Protein AF-A0A1V1P7V3-F1 (afdb_monomer_lite)

InterPro domains:
  IPR011545 DEAD/DEAH-box helicase domain [PF00270] (95-184)
  IPR014001 Helicase superfamily 1/2, ATP-binding domain [SM00487] (89-271)
  IPR027417 P-loop containing nucleoside triphosphate hydrolase [G3DSA:3.40.50.300] (19-213)
  IPR027417 P-loop containing nucleoside triphosphate hydrolase [SSF52540] (53-187)

Foldseek 3Di:
DPPCDDPVNVVVVVLVVVLVVVPVVDDDPDPVVSVVSSCCSPVPAPPPDHDDDDDDPDQAAWDPFLVPADADPLLSVLLCVLCVLVLPRPGIAGPVLSVLRCCCGPVVDDDDDDDDPPNPVVSSVVSSLLSVLQCCLVPPLVVLVDDDDSDDDDDPAPVVQLVVLLSLLSQCLPLVNQCSSNPPSLFGAADEDDRVVQQDDDDDDPVSCVVGVVCCCPVAVVDPVNVVCVVVCSVRSNDFSAPPCQQQVQVPKDWDADCDDPRGRPIDIDRPCVNHRDGDRHHHYRNHD

Organism: NCBI:txid890399

Radius of gyration: 26.38 Å; chains: 1; bounding box: 58×71×68 Å

Sequence (289 aa):
MSEKYSIQNMLAVLNRTFIAYLEMQYHIKDESLIRERHQMLTQGENIISRSPFIEATPVYEQVQSFQKVDLPNIVKDTLIKLSDLNVGIYPKPYHHQVEALHAFFNDHKDLIISTGTGSGKTESFLMPVLGNLTIEASERPDSVKLPGCRALLLYPLNALVNDQLGRLRKLFGNIEAAKLISGNSGRYFRFGAYNSRTPYPGQRSNAKDSQYIQPLFEDYYNNPSFLNRKDQLETMGKWPSKNLSSFYAKHLETKTQFKSGKRAGEYRPVHNWKDRLKTQAEDRELLTR

pLDDT: mean 89.9, std 7.22, range [49.56, 97.94]

Secondary structure (DSSP, 8-state):
--GGG-HHHHHHHHHHHHHHHHHHHS----HHHHHHHHHHHHH-TTSS--PPP---PPPPPB-S-GGGS---HHHHHHHHHHHHTTSS--SS-BHHHHHHHHHHHTS---------TTS-HHHHHHHHHHHHHHHHHHH-HHHHHS---------SSHHHHHHHHHHHHHHHHSHHHHHHHHTTSSS---B---SS-SS-SSS--HHHIIIIIHHIIIIIIT-HHHHTTHHHHHHTT-S-SS-HHHHH-GGG-EEEE--SSTTTT-EEEE--GGGSS---TT--B-S--

Structure (mmCIF, N/CA/C/O backbone):
data_AF-A0A1V1P7V3-F1
#
_entry.id   AF-A0A1V1P7V3-F1
#
loop_
_atom_site.group_PDB
_atom_site.id
_atom_site.type_symbol
_atom_site.label_atom_id
_atom_site.label_alt_id
_atom_site.label_comp_id
_atom_site.label_asym_id
_atom_site.label_entity_id
_atom_site.label_seq_id
_atom_site.pdbx_PDB_ins_code
_atom_site.Cartn_x
_atom_site.Cartn_y
_atom_site.Cartn_z
_atom_site.occupancy
_atom_site.B_iso_or_equiv
_atom_site.auth_seq_id
_atom_site.auth_comp_id
_atom_site.auth_asym_id
_atom_site.auth_atom_id
_atom_site.pdbx_PDB_model_num
ATOM 1 N N . MET A 1 1 ? 15.756 12.497 28.090 1.00 49.88 1 MET A N 1
ATOM 2 C CA . MET A 1 1 ? 16.026 13.072 26.752 1.00 49.88 1 MET A CA 1
ATOM 3 C C . MET A 1 1 ? 17.262 13.937 26.890 1.00 49.88 1 MET A C 1
ATOM 5 O O . MET A 1 1 ? 17.287 14.722 27.826 1.00 49.88 1 MET A O 1
ATOM 9 N N . SER A 1 2 ? 18.303 13.759 26.070 1.00 49.56 2 SER A N 1
ATOM 10 C CA . SER A 1 2 ? 19.452 14.673 26.141 1.00 49.56 2 SER A CA 1
ATOM 11 C C . SER A 1 2 ? 18.989 16.084 25.770 1.00 49.56 2 SER A C 1
ATOM 13 O O . SER A 1 2 ? 18.129 16.232 24.898 1.00 49.56 2 SER A O 1
ATOM 15 N N . GLU A 1 3 ? 19.538 17.115 26.419 1.00 57.28 3 GLU A N 1
ATOM 16 C CA . GLU A 1 3 ? 19.182 18.524 26.173 1.00 57.28 3 GLU A CA 1
ATOM 17 C C . GLU A 1 3 ? 19.195 18.877 24.678 1.00 57.28 3 GLU A C 1
ATOM 19 O O . GLU A 1 3 ? 18.401 19.688 24.218 1.00 57.28 3 GLU A O 1
ATOM 24 N N . LYS A 1 4 ? 20.013 18.184 23.882 1.00 63.88 4 LYS A N 1
ATOM 25 C CA . LYS A 1 4 ? 20.152 18.359 22.433 1.00 63.88 4 LYS A CA 1
ATOM 26 C C . LYS A 1 4 ? 18.854 18.190 21.616 1.00 63.88 4 LYS A C 1
ATOM 28 O O . LYS A 1 4 ? 18.809 18.689 20.497 1.00 63.88 4 LYS A O 1
ATOM 33 N N . TYR A 1 5 ? 17.818 17.526 22.141 1.00 71.81 5 TYR A N 1
ATOM 34 C CA . TYR A 1 5 ? 16.561 17.245 21.419 1.00 71.81 5 TYR A CA 1
ATOM 35 C C . TYR A 1 5 ? 15.300 17.803 22.098 1.00 71.81 5 TYR A C 1
ATOM 37 O O . TYR A 1 5 ? 14.204 17.287 21.878 1.00 71.81 5 TYR A O 1
ATOM 45 N N . SER A 1 6 ? 15.415 18.838 22.936 1.00 83.19 6 SER A N 1
ATOM 46 C CA . SER A 1 6 ? 14.221 19.509 23.466 1.00 83.19 6 SER A CA 1
ATOM 47 C C . SER A 1 6 ? 13.449 20.242 22.356 1.00 83.19 6 SER A C 1
ATOM 49 O O . SER A 1 6 ? 14.026 20.658 21.347 1.00 83.19 6 SER A O 1
ATOM 51 N N . ILE A 1 7 ? 12.137 20.426 22.550 1.00 81.44 7 ILE A N 1
ATOM 52 C CA . ILE A 1 7 ? 11.284 21.205 21.633 1.00 81.44 7 ILE A CA 1
ATOM 53 C C . ILE A 1 7 ? 11.842 22.625 21.485 1.00 81.44 7 ILE A C 1
ATOM 55 O O . ILE A 1 7 ? 11.931 23.133 20.368 1.00 81.44 7 ILE A O 1
ATOM 59 N N . GLN A 1 8 ? 12.283 23.237 22.592 1.00 82.38 8 GLN A N 1
ATOM 60 C CA . GLN A 1 8 ? 12.875 24.574 22.567 1.00 82.38 8 GLN A CA 1
ATOM 61 C C . GLN A 1 8 ? 14.158 24.613 21.727 1.00 82.38 8 GLN A C 1
ATOM 63 O O . GLN A 1 8 ? 14.329 25.520 20.915 1.00 82.38 8 GLN A O 1
ATOM 68 N N . ASN A 1 9 ? 15.034 23.613 21.864 1.00 84.44 9 ASN A N 1
ATOM 69 C CA . ASN A 1 9 ? 16.292 23.581 21.121 1.00 84.44 9 ASN A CA 1
ATOM 70 C C . ASN A 1 9 ? 16.078 23.309 19.631 1.00 84.44 9 ASN A C 1
ATOM 72 O O . ASN A 1 9 ? 16.716 23.957 18.802 1.00 84.44 9 ASN A O 1
ATOM 76 N N . MET A 1 10 ? 15.151 22.419 19.263 1.00 84.19 10 MET A N 1
ATOM 77 C CA . MET A 1 10 ? 14.787 22.230 17.854 1.00 84.19 10 MET A CA 1
ATOM 78 C C . MET A 1 10 ? 14.200 23.505 17.242 1.00 84.19 10 MET A C 1
ATOM 80 O O . MET A 1 10 ? 14.581 23.867 16.130 1.00 84.19 10 MET A O 1
ATOM 84 N N . LEU A 1 11 ? 13.334 24.216 17.969 1.00 83.81 11 LEU A N 1
ATOM 85 C CA . LEU A 1 11 ? 12.764 25.482 17.508 1.00 83.81 11 LEU A CA 1
ATOM 86 C C . LEU A 1 11 ? 13.845 26.550 17.308 1.00 83.81 11 LEU A C 1
ATOM 88 O O . LEU A 1 11 ? 13.874 27.203 16.269 1.00 83.81 11 LEU A O 1
ATOM 92 N N . ALA A 1 12 ? 14.766 26.691 18.264 1.00 85.06 12 ALA A N 1
ATOM 93 C CA . ALA A 1 12 ? 15.874 27.636 18.163 1.00 85.06 12 ALA A CA 1
ATOM 94 C C . ALA A 1 12 ? 16.759 27.345 16.939 1.00 85.06 12 ALA A C 1
ATOM 96 O O . ALA A 1 12 ? 17.137 28.263 16.208 1.00 85.06 12 ALA A O 1
ATOM 97 N N . VAL A 1 13 ? 17.050 26.065 16.676 1.00 88.69 13 VAL A N 1
ATOM 98 C CA . VAL A 1 13 ? 17.814 25.644 15.493 1.00 88.69 13 VAL A CA 1
ATOM 99 C C . VAL A 1 13 ? 17.051 25.952 14.204 1.00 88.69 13 VAL A C 1
ATOM 101 O O . VAL A 1 13 ? 17.633 26.560 13.308 1.00 88.69 13 VAL A O 1
ATOM 104 N N . LEU A 1 14 ? 15.767 25.587 14.113 1.00 88.12 14 LEU A N 1
ATOM 105 C CA . LEU A 1 14 ? 14.934 25.850 12.934 1.00 88.12 14 LEU A CA 1
ATOM 106 C C . LEU A 1 14 ? 14.824 27.347 12.639 1.00 88.12 14 LEU A C 1
ATOM 108 O O . LEU A 1 14 ? 15.034 27.752 11.498 1.00 88.12 14 LEU A O 1
ATOM 112 N N . ASN A 1 15 ? 14.573 28.164 13.663 1.00 88.44 15 ASN A N 1
ATOM 113 C CA . ASN A 1 15 ? 14.499 29.616 13.528 1.00 88.44 15 ASN A CA 1
ATOM 114 C C . ASN A 1 15 ? 15.820 30.192 13.021 1.00 88.44 15 ASN A C 1
ATOM 116 O O . ASN A 1 15 ? 15.826 30.931 12.041 1.00 88.44 15 ASN A O 1
ATOM 120 N N . ARG A 1 16 ? 16.955 29.805 13.615 1.00 89.44 16 ARG A N 1
ATOM 121 C CA . ARG A 1 16 ? 18.273 30.274 13.164 1.00 89.44 16 ARG A CA 1
ATOM 122 C C . ARG A 1 16 ? 18.560 29.874 11.716 1.00 89.44 16 ARG A C 1
ATOM 124 O O . ARG A 1 16 ? 19.061 30.687 10.945 1.00 89.44 16 ARG A O 1
ATOM 131 N N . THR A 1 17 ? 18.245 28.636 11.339 1.00 90.88 17 THR A N 1
ATOM 132 C CA . THR A 1 17 ? 18.421 28.153 9.963 1.00 90.88 17 THR A CA 1
ATOM 133 C C . THR A 1 17 ? 17.519 28.904 8.985 1.00 90.88 17 THR A C 1
ATOM 135 O O . THR A 1 17 ? 17.968 29.246 7.893 1.00 90.88 17 THR A O 1
ATOM 138 N N . PHE A 1 18 ? 16.276 29.201 9.369 1.00 90.50 18 PHE A N 1
ATOM 139 C CA . PHE A 1 18 ? 15.344 29.948 8.529 1.00 90.50 18 PHE A CA 1
ATOM 140 C C . PHE A 1 18 ? 15.769 31.411 8.345 1.00 90.50 18 PHE A C 1
ATOM 142 O O . PHE A 1 18 ? 15.756 31.900 7.218 1.00 90.50 18 PHE A O 1
ATOM 149 N N . ILE A 1 19 ? 16.235 32.080 9.407 1.00 90.94 19 ILE A N 1
ATOM 150 C CA . ILE A 1 19 ? 16.812 33.433 9.320 1.00 90.94 19 ILE A CA 1
ATOM 151 C C . ILE A 1 19 ? 17.995 33.441 8.348 1.00 90.94 19 ILE A C 1
ATOM 153 O O . ILE A 1 19 ? 17.999 34.224 7.403 1.00 90.94 19 ILE A O 1
ATOM 157 N N . ALA A 1 20 ? 18.952 32.523 8.521 1.00 89.38 20 ALA A N 1
ATOM 158 C CA . ALA A 1 20 ? 20.122 32.436 7.648 1.00 89.38 20 ALA A CA 1
ATOM 159 C C . ALA A 1 20 ? 19.737 32.205 6.175 1.00 89.38 20 ALA A C 1
ATOM 161 O O . ALA A 1 20 ? 20.347 32.778 5.273 1.00 89.38 20 ALA A O 1
ATOM 162 N N . TYR A 1 21 ? 18.704 31.395 5.923 1.00 90.06 21 TYR A N 1
ATOM 163 C CA . TYR A 1 21 ? 18.162 31.189 4.581 1.00 90.06 21 TYR A CA 1
ATOM 164 C C . TYR A 1 21 ? 17.580 32.479 3.985 1.00 90.06 21 TYR A C 1
ATOM 166 O O . TYR A 1 21 ? 17.942 32.846 2.866 1.00 90.06 21 TYR A O 1
ATOM 174 N N . LEU A 1 22 ? 16.724 33.190 4.729 1.00 88.62 22 LEU A N 1
ATOM 175 C CA . LEU A 1 22 ? 16.127 34.454 4.279 1.00 88.62 22 LEU A CA 1
ATOM 176 C C . LEU A 1 22 ? 17.194 35.515 3.989 1.00 88.62 22 LEU A C 1
ATOM 178 O O . LEU A 1 22 ? 17.101 36.245 3.000 1.00 88.62 22 LEU A O 1
ATOM 182 N N . GLU A 1 23 ? 18.225 35.585 4.829 1.00 89.06 23 GLU A N 1
ATOM 183 C CA . GLU A 1 23 ? 19.323 36.533 4.665 1.00 89.06 23 GLU A CA 1
ATOM 184 C C . GLU A 1 23 ? 20.213 36.209 3.460 1.00 89.06 23 GLU A C 1
ATOM 186 O O . GLU A 1 23 ? 20.649 37.139 2.780 1.00 89.06 23 GLU A O 1
ATOM 191 N N . MET A 1 24 ? 20.438 34.921 3.166 1.00 87.44 24 MET A N 1
ATOM 192 C CA . MET A 1 24 ? 21.209 34.462 2.004 1.00 87.44 24 MET A CA 1
ATOM 193 C C . MET A 1 24 ? 20.438 34.628 0.687 1.00 87.44 24 MET A C 1
ATOM 195 O O . MET A 1 24 ? 21.037 34.919 -0.347 1.00 87.44 24 MET A O 1
ATOM 199 N N . GLN A 1 25 ? 19.118 34.429 0.685 1.00 83.31 25 GLN A N 1
ATOM 200 C CA . GLN A 1 25 ? 18.326 34.479 -0.546 1.00 83.31 25 GLN A CA 1
ATOM 201 C C . GLN A 1 25 ? 18.196 35.906 -1.103 1.00 83.31 25 GLN A C 1
ATOM 203 O O . GLN A 1 25 ? 18.193 36.095 -2.321 1.00 83.31 25 GLN A O 1
ATOM 208 N N . TYR A 1 26 ? 18.129 36.914 -0.228 1.00 75.62 26 TYR A N 1
ATOM 209 C CA . TYR A 1 26 ? 17.923 38.312 -0.608 1.00 75.62 26 TYR A CA 1
ATOM 210 C C . TYR A 1 26 ? 19.132 39.169 -0.231 1.00 75.62 26 TYR A C 1
ATOM 212 O O . TYR A 1 26 ? 19.281 39.603 0.913 1.00 75.62 26 TYR A O 1
ATOM 220 N N . HIS A 1 27 ? 19.988 39.440 -1.214 1.00 76.75 27 HIS A N 1
ATOM 221 C CA . HIS A 1 27 ? 21.178 40.266 -1.028 1.00 76.75 27 HIS A CA 1
ATOM 222 C C . HIS A 1 27 ? 20.807 41.755 -1.031 1.00 76.75 27 HIS A C 1
ATOM 224 O O . HIS A 1 27 ? 20.229 42.256 -1.995 1.00 76.75 27 HIS A O 1
ATOM 230 N N . ILE A 1 28 ? 21.169 42.466 0.037 1.00 85.19 28 ILE A N 1
ATOM 231 C CA . ILE A 1 28 ? 20.979 43.913 0.198 1.00 85.19 28 ILE A CA 1
ATOM 232 C C . ILE A 1 28 ? 22.372 44.553 0.244 1.00 85.19 28 ILE A C 1
ATOM 234 O O . ILE A 1 28 ? 23.271 43.992 0.861 1.00 85.19 28 ILE A O 1
ATOM 238 N N . LYS A 1 29 ? 22.580 45.685 -0.440 1.00 86.69 29 LYS A N 1
ATOM 239 C CA . LYS A 1 29 ? 23.878 46.395 -0.446 1.00 86.69 29 LYS A CA 1
ATOM 240 C C . LYS A 1 29 ? 24.029 47.391 0.705 1.00 86.69 29 LYS A C 1
ATOM 242 O O . LYS A 1 29 ? 25.148 47.711 1.083 1.00 86.69 29 LYS A O 1
ATOM 247 N N . ASP A 1 30 ? 22.912 47.903 1.209 1.00 92.81 30 ASP A N 1
ATOM 248 C CA . ASP A 1 30 ? 22.883 48.898 2.273 1.00 92.81 30 ASP A CA 1
ATOM 249 C C . ASP A 1 30 ? 23.027 48.227 3.646 1.00 92.81 30 ASP A C 1
ATOM 251 O O . ASP A 1 30 ? 22.188 47.419 4.050 1.00 92.81 30 ASP A O 1
ATOM 255 N N . GLU A 1 31 ? 24.090 48.568 4.372 1.00 89.69 31 GLU A N 1
ATOM 256 C CA . GLU A 1 31 ? 24.366 47.998 5.689 1.00 89.69 31 GLU A CA 1
ATOM 257 C C . GLU A 1 31 ? 23.321 48.366 6.748 1.00 89.69 31 GLU A C 1
ATOM 259 O O . GLU A 1 31 ? 23.102 47.591 7.680 1.00 89.69 31 GLU A O 1
ATOM 264 N N . SER A 1 32 ? 22.677 49.532 6.630 1.00 93.38 32 SER A N 1
ATOM 265 C CA . SER A 1 32 ? 21.625 49.948 7.563 1.00 93.38 32 SER A CA 1
ATOM 266 C C . SER A 1 32 ? 20.417 49.022 7.455 1.00 93.38 32 SER A C 1
ATOM 268 O O . SER A 1 32 ? 19.974 48.472 8.462 1.00 93.38 32 SER A O 1
ATOM 270 N N . LEU A 1 33 ? 19.994 48.718 6.227 1.00 90.62 33 LEU A N 1
ATOM 271 C CA . LEU A 1 33 ? 18.897 47.794 5.951 1.00 90.62 33 LEU A CA 1
ATOM 272 C C . LEU A 1 33 ? 19.234 46.349 6.339 1.00 90.62 33 LEU A C 1
ATOM 274 O O . LEU A 1 33 ? 18.357 45.619 6.800 1.00 90.62 33 LEU A O 1
ATOM 278 N N . ILE A 1 34 ? 20.494 45.918 6.188 1.00 90.06 34 ILE A N 1
ATOM 279 C CA . ILE A 1 34 ? 20.933 44.596 6.671 1.00 90.06 34 ILE A CA 1
ATOM 280 C C . ILE A 1 34 ? 20.771 44.505 8.191 1.00 90.06 34 ILE A C 1
ATOM 282 O O . ILE A 1 34 ? 20.227 43.513 8.683 1.00 90.06 34 ILE A O 1
ATOM 286 N N . ARG A 1 35 ? 21.218 45.530 8.930 1.00 90.38 35 ARG A N 1
ATOM 287 C CA . ARG A 1 35 ? 21.107 45.570 10.395 1.00 90.38 35 ARG A CA 1
ATOM 288 C C . ARG A 1 35 ? 19.651 45.604 10.849 1.00 90.38 35 ARG A C 1
ATOM 290 O O . ARG A 1 35 ? 19.281 44.801 11.702 1.00 90.38 35 ARG A O 1
ATOM 297 N N . GLU A 1 36 ? 18.828 46.465 10.253 1.00 91.50 36 GLU A N 1
ATOM 298 C CA . GLU A 1 36 ? 17.399 46.558 10.577 1.00 91.50 36 GLU A CA 1
ATOM 299 C C . GLU A 1 36 ? 16.674 45.239 10.308 1.00 91.50 36 GLU A C 1
ATOM 301 O O . GLU A 1 36 ? 15.965 44.732 11.177 1.00 91.50 36 GLU A O 1
ATOM 306 N N . ARG A 1 37 ? 16.915 44.613 9.149 1.00 91.06 37 ARG A N 1
ATOM 307 C CA . ARG A 1 37 ? 16.347 43.301 8.822 1.00 91.06 37 ARG A CA 1
ATOM 308 C C . ARG A 1 37 ? 16.756 42.242 9.842 1.00 91.06 37 ARG A C 1
ATOM 310 O O . ARG A 1 37 ? 15.895 41.513 10.326 1.00 91.06 37 ARG A O 1
ATOM 317 N N . HIS A 1 38 ? 18.046 42.146 10.167 1.00 91.12 38 HIS A N 1
ATOM 318 C CA . HIS A 1 38 ? 18.529 41.169 11.142 1.00 91.12 38 HIS A CA 1
ATOM 319 C C . HIS A 1 38 ? 17.855 41.368 12.505 1.00 91.12 38 HIS A C 1
ATOM 321 O O . HIS A 1 38 ? 17.396 40.408 13.127 1.00 91.12 38 HIS A O 1
ATOM 327 N N . GLN A 1 39 ? 17.725 42.623 12.940 1.00 91.12 39 GLN A N 1
ATOM 328 C CA . GLN A 1 39 ? 17.046 42.973 14.181 1.00 91.12 39 GLN A CA 1
ATOM 329 C C . GLN A 1 39 ? 15.563 42.578 14.148 1.00 91.12 39 GLN A C 1
ATOM 331 O O . GLN A 1 39 ? 15.083 41.932 15.077 1.00 91.12 39 GLN A O 1
ATOM 336 N N . MET A 1 40 ? 14.848 42.872 13.059 1.00 90.75 40 MET A N 1
ATOM 337 C CA . MET A 1 40 ? 13.443 42.482 12.895 1.00 90.75 40 MET A CA 1
ATOM 338 C C . MET A 1 40 ? 13.247 40.963 12.914 1.00 90.75 40 MET A C 1
ATOM 340 O O . MET A 1 40 ? 12.301 40.474 13.524 1.00 90.75 40 MET A O 1
ATOM 344 N N . LEU A 1 41 ? 14.132 40.203 12.266 1.00 90.50 41 LEU A N 1
ATOM 345 C CA . LEU A 1 41 ? 14.023 38.744 12.181 1.00 90.50 41 LEU A CA 1
ATOM 346 C C . LEU A 1 41 ? 14.385 38.032 13.494 1.00 90.50 41 LEU A C 1
ATOM 348 O O . LEU A 1 41 ? 13.872 36.945 13.753 1.00 90.50 41 LEU A O 1
ATOM 352 N N . THR A 1 42 ? 15.269 38.618 14.306 1.00 88.00 42 THR A N 1
ATOM 353 C CA . THR A 1 42 ? 15.745 38.016 15.564 1.00 88.00 42 THR A CA 1
ATOM 354 C C . THR A 1 42 ? 14.966 38.473 16.793 1.00 88.00 42 THR A C 1
ATOM 356 O O . THR A 1 42 ? 14.773 37.679 17.710 1.00 88.00 42 THR A O 1
ATOM 359 N N . GLN A 1 43 ? 14.523 39.732 16.823 1.00 84.69 43 GLN A N 1
ATOM 360 C CA . GLN A 1 43 ? 13.861 40.351 17.979 1.00 84.69 43 GLN A CA 1
ATOM 361 C C . GLN A 1 43 ? 12.367 40.587 17.754 1.00 84.69 43 GLN A C 1
ATOM 363 O O . GLN A 1 43 ? 11.632 40.811 18.712 1.00 84.69 43 GLN A O 1
ATOM 368 N N . GLY A 1 44 ? 11.905 40.558 16.502 1.00 78.75 44 GLY A N 1
ATOM 369 C CA . GLY A 1 44 ? 10.499 40.752 16.186 1.00 78.75 44 GLY A CA 1
ATOM 370 C C . GLY A 1 44 ? 9.658 39.557 16.622 1.00 78.75 44 GLY A C 1
ATOM 371 O O . GLY A 1 44 ? 9.783 38.452 16.085 1.00 78.75 44 GLY A O 1
ATOM 372 N N . GLU A 1 45 ? 8.751 39.784 17.567 1.00 76.38 45 GLU A N 1
ATOM 373 C CA . GLU A 1 45 ? 7.776 38.775 17.966 1.00 76.38 45 GLU A CA 1
ATOM 374 C C . GLU A 1 45 ? 6.822 38.454 16.810 1.00 76.38 45 GLU A C 1
ATOM 376 O O . GLU A 1 45 ? 6.284 39.345 16.154 1.00 76.38 45 GLU A O 1
ATOM 381 N N . ASN A 1 46 ? 6.575 37.164 16.571 1.00 80.88 46 ASN A N 1
ATOM 382 C CA . ASN A 1 46 ? 5.609 36.680 15.579 1.00 80.88 46 ASN A CA 1
ATOM 383 C C . ASN A 1 46 ? 5.877 37.103 14.118 1.00 80.88 46 ASN A C 1
ATOM 385 O O . ASN A 1 46 ? 4.979 36.963 13.287 1.00 80.88 46 ASN A O 1
ATOM 389 N N . ILE A 1 47 ? 7.091 37.564 13.784 1.00 85.38 47 ILE A N 1
ATOM 390 C CA . ILE A 1 47 ? 7.455 37.960 12.411 1.00 85.38 47 ILE A CA 1
ATOM 391 C C . ILE A 1 47 ? 7.662 36.735 11.515 1.00 85.38 47 ILE A C 1
ATOM 393 O O . ILE A 1 47 ? 7.035 36.615 10.466 1.00 85.38 47 ILE A O 1
ATOM 397 N N . ILE A 1 48 ? 8.529 35.808 11.932 1.00 86.81 48 ILE A N 1
ATOM 398 C CA . ILE A 1 48 ? 8.862 34.594 11.161 1.00 86.81 48 ILE A CA 1
ATOM 399 C C . ILE A 1 48 ? 8.482 33.293 11.861 1.00 86.81 48 ILE A C 1
ATOM 401 O O . ILE A 1 48 ? 8.466 32.234 11.240 1.00 86.81 48 ILE A O 1
ATOM 405 N N . SER A 1 49 ? 8.207 33.353 13.162 1.00 84.19 49 SER A N 1
ATOM 406 C CA . SER A 1 49 ? 7.865 32.183 13.962 1.00 84.19 49 SER A CA 1
ATOM 407 C C . SER A 1 49 ? 6.979 32.588 15.130 1.00 84.19 49 SER A C 1
ATOM 409 O O . SER A 1 49 ? 7.044 33.725 15.596 1.00 84.19 49 SER A O 1
ATOM 411 N N . ARG A 1 50 ? 6.150 31.654 15.594 1.00 82.06 50 ARG A N 1
ATOM 412 C CA . ARG A 1 50 ? 5.368 31.783 16.826 1.00 82.06 50 ARG A CA 1
ATOM 413 C C . ARG A 1 50 ? 5.846 30.743 17.827 1.00 82.06 50 ARG A C 1
ATOM 415 O O . ARG A 1 50 ? 6.363 29.697 17.426 1.00 82.06 50 ARG A O 1
ATOM 422 N N . SER A 1 51 ? 5.613 30.998 19.111 1.00 79.56 51 SER A N 1
ATOM 423 C CA . SER A 1 51 ? 5.762 29.961 20.131 1.00 79.56 51 SER A CA 1
ATOM 424 C C . SER A 1 51 ? 4.903 28.747 19.756 1.00 79.56 51 SER A C 1
ATOM 426 O O . SER A 1 51 ? 3.744 28.922 19.365 1.00 79.56 51 SER A O 1
ATOM 428 N N . PRO A 1 52 ? 5.450 27.523 19.827 1.00 77.19 52 PRO A N 1
ATOM 429 C CA . PRO A 1 52 ? 4.718 26.333 19.438 1.00 77.19 52 PRO A CA 1
ATOM 430 C C . PRO A 1 52 ? 3.545 26.129 20.391 1.00 77.19 52 PRO A C 1
ATOM 432 O O . PRO A 1 52 ? 3.709 26.129 21.611 1.00 77.19 52 PRO A O 1
ATOM 435 N N . PHE A 1 53 ? 2.363 25.912 19.825 1.00 80.75 53 PHE A N 1
ATOM 436 C CA . PHE A 1 53 ? 1.232 25.409 20.586 1.00 80.75 53 PHE A CA 1
ATOM 437 C C . PHE A 1 53 ? 1.475 23.927 20.861 1.00 80.75 53 PHE A C 1
ATOM 439 O O . PHE A 1 53 ? 1.610 23.130 19.932 1.00 80.75 53 PHE A O 1
ATOM 446 N N . ILE A 1 54 ? 1.578 23.567 22.138 1.00 78.50 54 ILE A N 1
ATOM 447 C CA . ILE A 1 54 ? 1.677 22.173 22.560 1.00 78.50 54 ILE A CA 1
ATOM 448 C C . ILE A 1 54 ? 0.263 21.718 22.893 1.00 78.50 54 ILE A C 1
ATOM 450 O O . ILE A 1 54 ? -0.291 22.091 23.923 1.00 78.50 54 ILE A O 1
ATOM 454 N N . GLU A 1 55 ? -0.319 20.923 22.005 1.00 76.06 55 GLU A N 1
ATOM 455 C CA . GLU A 1 55 ? -1.610 20.286 22.229 1.00 76.06 55 GLU A CA 1
ATOM 456 C C . GLU A 1 55 ? -1.396 18.794 22.493 1.00 76.06 55 GLU A C 1
ATOM 458 O O . GLU A 1 55 ? -0.746 18.095 21.713 1.00 76.06 55 GLU A O 1
ATOM 463 N N . ALA A 1 56 ? -1.950 18.294 23.597 1.00 74.81 56 ALA A N 1
ATOM 464 C CA . ALA A 1 56 ? -2.099 16.863 23.805 1.00 74.81 56 ALA A CA 1
ATOM 465 C C . ALA A 1 56 ? -3.392 16.426 23.113 1.00 74.81 56 ALA A C 1
ATOM 467 O O . ALA A 1 56 ? -4.483 16.689 23.615 1.00 74.81 56 ALA A O 1
ATOM 468 N N . THR A 1 57 ? -3.287 15.786 21.948 1.00 68.06 57 THR A N 1
ATOM 469 C CA . THR A 1 57 ? -4.475 15.273 21.261 1.00 68.06 57 THR A CA 1
ATOM 470 C C . THR A 1 57 ? -5.113 14.176 22.121 1.00 68.06 57 THR A C 1
ATOM 472 O O . THR A 1 57 ? -4.421 13.211 22.464 1.00 68.06 57 THR A O 1
ATOM 475 N N . PRO A 1 58 ? -6.404 14.283 22.484 1.00 67.12 58 PRO A N 1
ATOM 476 C CA . PRO A 1 58 ? -7.076 13.228 23.227 1.00 67.12 58 PRO A CA 1
ATOM 477 C C . PRO A 1 58 ? -7.055 11.928 22.417 1.00 67.12 58 PRO A C 1
ATOM 479 O O . PRO A 1 58 ? -7.262 11.921 21.201 1.00 67.12 58 PRO A O 1
ATOM 482 N N . VAL A 1 59 ? -6.780 10.813 23.093 1.00 74.56 59 VAL A N 1
ATOM 483 C CA . VAL A 1 59 ? -6.800 9.490 22.464 1.00 74.56 59 VAL A CA 1
ATOM 484 C C . VAL A 1 59 ? -8.258 9.069 22.303 1.00 74.56 59 VAL A C 1
ATOM 486 O O . VAL A 1 59 ? -9.008 9.060 23.276 1.00 74.56 59 VAL A O 1
ATOM 489 N N . TYR A 1 60 ? -8.661 8.728 21.078 1.00 83.44 60 TYR A N 1
ATOM 490 C CA . TYR A 1 60 ? -10.002 8.207 20.806 1.00 83.44 60 TYR A CA 1
ATOM 491 C C . TYR A 1 60 ? -10.258 6.922 21.600 1.00 83.44 60 TYR A C 1
ATOM 493 O O . TYR A 1 60 ? -9.347 6.114 21.797 1.00 83.44 60 TYR A O 1
ATOM 501 N N . GLU A 1 61 ? -11.507 6.719 22.020 1.00 85.88 61 GLU A N 1
ATOM 502 C CA . GLU A 1 61 ? -11.904 5.531 22.773 1.00 85.88 61 GLU A CA 1
ATOM 503 C C . GLU A 1 61 ? -11.622 4.251 21.976 1.00 85.88 61 GLU A C 1
ATOM 505 O O . GLU A 1 61 ? -11.958 4.146 20.792 1.00 85.88 61 GLU A O 1
ATOM 510 N N . GLN A 1 62 ? -10.981 3.282 22.631 1.00 88.94 62 GLN A N 1
ATOM 511 C CA . GLN A 1 62 ? -10.602 1.997 22.050 1.00 88.94 62 GLN A CA 1
ATOM 512 C C . GLN A 1 62 ? -11.491 0.877 22.575 1.00 88.94 62 GLN A C 1
ATOM 514 O O . GLN A 1 62 ? -11.749 0.772 23.773 1.00 88.94 62 GLN A O 1
ATOM 519 N N . VAL A 1 63 ? -11.869 -0.027 21.679 1.00 86.56 63 VAL A N 1
ATOM 520 C CA . VAL A 1 63 ? -12.476 -1.308 22.033 1.00 86.56 63 VAL A CA 1
ATOM 521 C C . VAL A 1 63 ? -11.369 -2.292 22.420 1.00 86.56 63 VAL A C 1
ATOM 523 O O . VAL A 1 63 ? -10.251 -2.243 21.906 1.00 86.56 63 VAL A O 1
ATOM 526 N N . GLN A 1 64 ? -11.664 -3.199 23.355 1.00 82.94 64 GLN A N 1
ATOM 527 C CA . GLN A 1 64 ? -10.657 -4.099 23.930 1.00 82.94 64 GLN A CA 1
ATOM 528 C C . GLN A 1 64 ? -10.026 -5.060 22.912 1.00 82.94 64 GLN A C 1
ATOM 530 O O . GLN A 1 64 ? -8.824 -5.306 23.006 1.00 82.94 64 GLN A O 1
ATOM 535 N N . SER A 1 65 ? -10.811 -5.622 21.985 1.00 89.81 65 SER A N 1
ATOM 536 C CA . SER A 1 65 ? -10.308 -6.403 20.846 1.00 89.81 65 SER A CA 1
ATOM 537 C C . SER A 1 65 ? -11.401 -6.659 19.805 1.00 89.81 65 SER A C 1
ATOM 539 O O . SER A 1 65 ? -12.592 -6.563 20.114 1.00 89.81 65 SER A O 1
ATOM 541 N N . PHE A 1 66 ? -10.998 -7.079 18.600 1.00 91.19 66 PHE A N 1
ATOM 542 C CA . PHE A 1 66 ? -11.915 -7.560 17.557 1.00 91.19 66 PHE A CA 1
ATOM 543 C C . PHE A 1 66 ? -12.757 -8.780 17.971 1.00 91.19 66 PHE A C 1
ATOM 545 O O . PHE A 1 66 ? -13.822 -8.990 17.404 1.00 91.19 66 PHE A O 1
ATOM 552 N N . GLN A 1 67 ? -12.338 -9.573 18.968 1.00 90.44 67 GLN A N 1
ATOM 553 C CA . GLN A 1 67 ? -13.091 -10.763 19.403 1.00 90.44 67 GLN A CA 1
ATOM 554 C C . GLN A 1 67 ? -14.479 -10.414 19.949 1.00 90.44 67 GLN A C 1
ATOM 556 O O . GLN A 1 67 ? -15.400 -11.219 19.847 1.00 90.44 67 GLN A O 1
ATOM 561 N N . LYS A 1 68 ? -14.619 -9.220 20.533 1.00 86.19 68 LYS A N 1
ATOM 562 C CA . LYS A 1 68 ? -15.871 -8.727 21.121 1.00 86.19 68 LYS A CA 1
ATOM 563 C C . LYS A 1 68 ? -16.743 -7.963 20.126 1.00 86.19 68 LYS A C 1
ATOM 565 O O . LYS A 1 68 ? -17.776 -7.436 20.522 1.00 86.19 68 LYS A O 1
ATOM 570 N N . VAL A 1 69 ? -16.309 -7.856 18.873 1.00 89.88 69 VAL A N 1
ATOM 571 C CA . VAL A 1 69 ? -17.019 -7.100 17.846 1.00 89.88 69 VAL A CA 1
ATOM 572 C C . VAL A 1 69 ? -17.948 -8.035 17.083 1.00 89.88 69 VAL A C 1
ATOM 574 O O . VAL A 1 69 ? -17.538 -9.118 16.657 1.00 89.88 69 VAL A O 1
ATOM 577 N N . ASP A 1 70 ? -19.197 -7.611 16.913 1.00 93.12 70 ASP A N 1
ATOM 578 C CA . ASP A 1 70 ? -20.187 -8.338 16.128 1.00 93.12 70 ASP A CA 1
ATOM 579 C C . ASP A 1 70 ? -19.954 -8.110 14.627 1.00 93.12 70 ASP A C 1
ATOM 581 O O . ASP A 1 70 ? -20.272 -7.053 14.088 1.00 93.12 70 ASP A O 1
ATOM 585 N N . LEU A 1 71 ? -19.316 -9.087 13.978 1.00 96.12 71 LEU A N 1
ATOM 586 C CA . LEU A 1 71 ? -18.972 -9.101 12.555 1.00 96.12 71 LEU A CA 1
ATOM 587 C C . LEU A 1 71 ? -19.075 -10.528 12.011 1.00 96.12 71 LEU A C 1
ATOM 589 O O . LEU A 1 71 ? -18.890 -11.484 12.781 1.00 96.12 71 LEU A O 1
ATOM 593 N N . PRO A 1 72 ? -19.231 -10.699 10.682 1.00 96.62 72 PRO A N 1
ATOM 594 C CA . PRO A 1 72 ? -19.090 -11.999 10.040 1.00 96.62 72 PRO A CA 1
ATOM 595 C C . PRO A 1 72 ? -17.788 -12.689 10.468 1.00 96.62 72 PRO A C 1
ATOM 597 O O . PRO A 1 72 ? -16.712 -12.083 10.432 1.00 96.62 72 PRO A O 1
ATOM 600 N N . ASN A 1 73 ? -17.874 -13.964 10.863 1.00 96.50 73 ASN A N 1
ATOM 601 C CA . ASN A 1 73 ? -16.752 -14.686 11.479 1.00 96.50 73 ASN A CA 1
ATOM 602 C C . ASN A 1 73 ? -15.480 -14.647 10.622 1.00 96.50 73 ASN A C 1
ATOM 604 O O . ASN A 1 73 ? -14.403 -14.374 11.141 1.00 96.50 73 ASN A O 1
ATOM 608 N N . ILE A 1 74 ? -15.611 -14.808 9.303 1.00 96.38 74 ILE A N 1
ATOM 609 C CA . ILE A 1 74 ? -14.474 -14.772 8.376 1.00 96.38 74 ILE A CA 1
ATOM 610 C C . ILE A 1 74 ? -13.738 -13.420 8.386 1.00 96.38 74 ILE A C 1
ATOM 612 O O . ILE A 1 74 ? -12.506 -13.379 8.328 1.00 96.38 74 ILE A O 1
ATOM 616 N N . VAL A 1 75 ? -14.476 -12.313 8.518 1.00 97.56 75 VAL A N 1
ATOM 617 C CA . VAL A 1 75 ? -13.919 -10.955 8.590 1.00 97.56 75 VAL A CA 1
ATOM 618 C C . VAL A 1 75 ? -13.231 -10.753 9.932 1.00 97.56 75 VAL A C 1
ATOM 620 O O . VAL A 1 75 ? -12.071 -10.346 9.974 1.00 97.56 75 VAL A O 1
ATOM 623 N N . LYS A 1 76 ? -13.921 -11.090 11.025 1.00 97.12 76 LYS A N 1
ATOM 624 C CA . LYS A 1 76 ? -13.403 -10.984 12.393 1.00 97.12 76 LYS A CA 1
ATOM 625 C C . LYS A 1 76 ? -12.102 -11.769 12.573 1.00 97.12 76 LYS A C 1
ATOM 627 O O . LYS A 1 76 ? -11.105 -11.200 13.014 1.00 97.12 76 LYS A O 1
ATOM 632 N N . ASP A 1 77 ? -12.083 -13.036 12.164 1.00 97.00 77 ASP A N 1
ATOM 633 C CA . ASP A 1 77 ? -10.911 -13.911 12.273 1.00 97.00 77 ASP A CA 1
ATOM 634 C C . ASP A 1 77 ? -9.734 -13.382 11.454 1.00 97.00 77 ASP A C 1
ATOM 636 O O . ASP A 1 77 ? -8.579 -13.458 11.877 1.00 97.00 77 ASP A O 1
ATOM 640 N N . THR A 1 78 ? -10.024 -12.815 10.284 1.00 97.50 78 THR A N 1
ATOM 641 C CA . THR A 1 78 ? -9.003 -12.212 9.430 1.00 97.50 78 THR A CA 1
ATOM 642 C C . THR A 1 78 ? -8.418 -10.957 10.057 1.00 97.50 78 THR A C 1
ATOM 644 O O . THR A 1 78 ? -7.199 -10.832 10.111 1.00 97.50 78 THR A O 1
ATOM 647 N N . LEU A 1 79 ? -9.245 -10.049 10.582 1.00 97.44 79 LEU A N 1
ATOM 648 C CA . LEU A 1 79 ? -8.763 -8.829 11.236 1.00 97.44 79 LEU A CA 1
ATOM 649 C C . LEU A 1 79 ? -7.922 -9.136 12.483 1.00 97.44 79 LEU A C 1
ATOM 651 O O . LEU A 1 79 ? -6.886 -8.500 12.673 1.00 97.44 79 LEU A O 1
ATOM 655 N N . ILE A 1 80 ? -8.306 -10.145 13.275 1.00 96.75 80 ILE A N 1
ATOM 656 C CA . ILE A 1 80 ? -7.509 -10.624 14.418 1.00 96.75 80 ILE A CA 1
ATOM 657 C C . ILE A 1 80 ? -6.132 -11.095 13.940 1.00 96.75 80 ILE A C 1
ATOM 659 O O . ILE A 1 80 ? -5.116 -10.549 14.368 1.00 96.75 80 ILE A O 1
ATOM 663 N N . LYS A 1 81 ? -6.084 -12.029 12.984 1.00 97.31 81 LYS A N 1
ATOM 664 C CA . LYS A 1 81 ? -4.818 -12.576 12.470 1.00 97.31 81 LYS A CA 1
ATOM 665 C C . LYS A 1 81 ? -3.944 -11.511 11.805 1.00 97.31 81 LYS A C 1
ATOM 667 O O . LYS A 1 81 ? -2.733 -11.505 11.993 1.00 97.31 81 LYS A O 1
ATOM 672 N N . LEU A 1 82 ? -4.534 -10.581 11.049 1.00 97.06 82 LEU A N 1
ATOM 673 C CA . LEU A 1 82 ? -3.800 -9.446 10.481 1.00 97.06 82 LEU A CA 1
ATOM 674 C C . LEU A 1 82 ? -3.222 -8.543 11.578 1.00 97.06 82 LEU A C 1
ATOM 676 O O . LEU A 1 82 ? -2.122 -8.017 11.411 1.00 97.06 82 LEU A O 1
ATOM 680 N N . SER A 1 83 ? -3.931 -8.371 12.695 1.00 95.69 83 SER A N 1
ATOM 681 C CA . SER A 1 83 ? -3.415 -7.592 13.819 1.00 95.69 83 SER A CA 1
ATOM 682 C C . SER A 1 83 ? -2.224 -8.261 14.510 1.00 95.69 83 SER A C 1
ATOM 684 O O . SER A 1 83 ? -1.247 -7.579 14.825 1.00 95.69 83 SER A O 1
ATOM 686 N N . ASP A 1 84 ? -2.236 -9.591 14.626 1.00 96.12 84 ASP A N 1
ATOM 687 C CA . ASP A 1 84 ? -1.130 -10.371 15.198 1.00 96.12 84 ASP A CA 1
ATOM 688 C C . ASP A 1 84 ? 0.131 -10.325 14.320 1.00 96.12 84 ASP A C 1
ATOM 690 O O . ASP A 1 84 ? 1.255 -10.332 14.821 1.00 96.12 84 ASP A O 1
ATOM 694 N N . LEU A 1 85 ? -0.041 -10.214 12.998 1.00 95.56 85 LEU A N 1
ATOM 695 C CA . LEU A 1 85 ? 1.064 -10.073 12.046 1.00 95.56 85 LEU A CA 1
ATOM 696 C C . LEU A 1 85 ? 1.716 -8.676 12.063 1.00 95.56 85 LEU A C 1
ATOM 698 O O . LEU A 1 85 ? 2.736 -8.479 11.401 1.00 95.56 85 LEU A O 1
ATOM 702 N N . ASN A 1 86 ? 1.151 -7.705 12.793 1.00 92.00 86 ASN A N 1
ATOM 703 C CA . ASN A 1 86 ? 1.646 -6.327 12.893 1.00 92.00 86 ASN A CA 1
ATOM 704 C C . ASN A 1 86 ? 1.834 -5.635 11.524 1.00 92.00 86 ASN A C 1
ATOM 706 O O . ASN A 1 86 ? 2.792 -4.901 11.275 1.00 92.00 86 ASN A O 1
ATOM 710 N N . VAL A 1 87 ? 0.892 -5.869 10.609 1.00 92.69 87 VAL A N 1
ATOM 711 C CA . VAL A 1 87 ? 0.948 -5.390 9.216 1.00 92.69 87 VAL A CA 1
ATOM 712 C C . VAL A 1 87 ? 0.171 -4.085 8.980 1.00 92.69 87 VAL A C 1
ATOM 714 O O . VAL A 1 87 ? -0.160 -3.733 7.849 1.00 92.69 87 VAL A O 1
ATOM 717 N N . GLY A 1 88 ? -0.104 -3.336 10.052 1.00 90.06 88 GLY A N 1
ATOM 718 C CA . GLY A 1 88 ? -0.826 -2.058 10.013 1.00 90.06 88 GLY A CA 1
ATOM 719 C C . GLY A 1 88 ? -2.305 -2.137 10.399 1.00 90.06 88 GLY A C 1
ATOM 720 O O . GLY A 1 88 ? -2.989 -1.118 10.342 1.00 90.06 88 GLY A O 1
ATOM 721 N N . ILE A 1 89 ? -2.782 -3.312 10.816 1.00 94.31 89 ILE A N 1
ATOM 722 C CA . ILE A 1 89 ? -4.041 -3.475 11.552 1.00 94.31 89 ILE A CA 1
ATOM 723 C C . ILE A 1 89 ? -3.686 -3.598 13.033 1.00 94.31 89 ILE A C 1
ATOM 725 O O . ILE A 1 89 ? -2.788 -4.355 13.388 1.00 94.31 89 ILE A O 1
ATOM 729 N N . TYR A 1 90 ? -4.352 -2.832 13.892 1.00 92.44 90 TYR A N 1
ATOM 730 C CA . TYR A 1 90 ? -4.058 -2.811 15.324 1.00 92.44 90 TYR A CA 1
ATOM 731 C C . TYR A 1 90 ? -5.059 -3.678 16.091 1.00 92.44 90 TYR A C 1
ATOM 733 O O . TYR A 1 90 ? -6.243 -3.636 15.772 1.00 92.44 90 TYR A O 1
ATOM 741 N N . PRO A 1 91 ? -4.629 -4.417 17.130 1.00 92.25 91 PRO A N 1
ATOM 742 C CA . PRO A 1 91 ? -5.496 -5.362 17.844 1.00 92.25 91 PRO A CA 1
ATOM 743 C C . PRO A 1 91 ? -6.630 -4.687 18.630 1.00 92.25 91 PRO A C 1
ATOM 745 O O . PRO A 1 91 ? -7.635 -5.327 18.938 1.00 92.25 91 PRO A O 1
ATOM 748 N N . LYS A 1 92 ? -6.468 -3.398 18.957 1.00 93.62 92 LYS A N 1
ATOM 749 C CA . LYS A 1 92 ? -7.438 -2.566 19.679 1.00 93.62 92 LYS A CA 1
ATOM 750 C C . LYS A 1 92 ? -7.986 -1.484 18.744 1.00 93.62 92 LYS A C 1
ATOM 752 O O . LYS A 1 92 ? -7.374 -0.415 18.657 1.00 93.62 92 LYS A O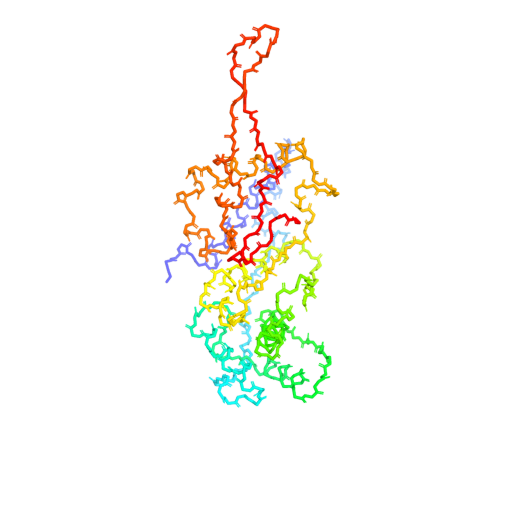 1
ATOM 757 N N . PRO A 1 93 ? -9.075 -1.752 18.003 1.00 93.62 93 PRO A N 1
ATOM 758 C CA . PRO A 1 93 ? -9.675 -0.752 17.128 1.00 93.62 93 PRO A CA 1
ATOM 759 C C . PRO A 1 93 ? -10.336 0.364 17.945 1.00 93.62 93 PRO A C 1
ATOM 761 O O . PRO A 1 93 ? -10.755 0.159 19.086 1.00 93.62 93 PRO A O 1
ATOM 764 N N . TYR A 1 94 ? -10.465 1.549 17.356 1.00 93.75 94 TYR A N 1
ATOM 765 C CA . TYR A 1 94 ? -11.250 2.632 17.948 1.00 93.75 94 TYR A CA 1
ATOM 766 C C . TYR A 1 94 ? -12.754 2.353 17.853 1.00 93.75 94 TYR A C 1
ATOM 768 O O . TYR A 1 94 ? -13.205 1.644 16.954 1.00 93.75 94 TYR A O 1
ATOM 776 N N . HIS A 1 95 ? -13.541 2.962 18.740 1.00 92.62 95 HIS A N 1
ATOM 777 C CA . HIS A 1 95 ? -14.995 2.790 18.776 1.00 92.62 95 HIS A CA 1
ATOM 778 C C . HIS A 1 95 ? -15.654 3.092 17.417 1.00 92.62 95 HIS A C 1
ATOM 780 O O . HIS A 1 95 ? -16.326 2.236 16.853 1.00 92.62 95 HIS A O 1
ATOM 786 N N . HIS A 1 96 ? -15.331 4.237 16.807 1.00 93.44 96 HIS A N 1
ATOM 787 C CA . HIS A 1 96 ? -15.858 4.624 15.490 1.00 93.44 96 HIS A CA 1
ATOM 788 C C . HIS A 1 96 ? -15.460 3.667 14.351 1.00 93.44 96 HIS A C 1
ATOM 790 O O . HIS A 1 96 ? -16.173 3.550 13.359 1.00 93.44 96 HIS A O 1
ATOM 796 N N . GLN A 1 97 ? -14.320 2.974 14.467 1.00 95.69 97 GLN A N 1
ATOM 797 C CA . GLN A 1 97 ? -13.917 1.961 13.486 1.00 95.69 97 GLN A CA 1
ATOM 798 C C . GLN A 1 97 ? -14.794 0.711 13.604 1.00 95.69 97 GLN A C 1
ATOM 800 O O . GLN A 1 97 ? -15.128 0.095 12.595 1.00 95.69 97 GLN A O 1
ATOM 805 N N . VAL A 1 98 ? -15.166 0.342 14.832 1.00 95.50 98 VAL A N 1
ATOM 806 C CA . VAL A 1 98 ? -16.086 -0.765 15.108 1.00 95.50 98 VAL A CA 1
ATOM 807 C C . VAL A 1 98 ? -17.502 -0.432 14.642 1.00 95.50 98 VAL A C 1
ATOM 809 O O . VAL A 1 98 ? -18.107 -1.247 13.951 1.00 95.50 98 VAL A O 1
ATOM 812 N N . GLU A 1 99 ? -17.997 0.772 14.933 1.00 94.75 99 GLU A N 1
ATOM 813 C CA . GLU A 1 99 ? -19.288 1.254 14.422 1.00 94.75 99 GLU A CA 1
ATOM 814 C C . GLU A 1 99 ? -19.333 1.228 12.890 1.00 94.75 99 GLU A C 1
ATOM 816 O O . GLU A 1 99 ? -20.296 0.731 12.307 1.00 94.75 99 GLU A O 1
ATOM 821 N N . ALA A 1 100 ? -18.266 1.697 12.231 1.00 96.25 100 ALA A N 1
ATOM 822 C CA . ALA A 1 100 ? -18.140 1.660 10.776 1.00 96.25 100 ALA A CA 1
ATOM 823 C C . ALA A 1 100 ? -18.191 0.226 10.225 1.00 96.25 100 ALA A C 1
ATOM 825 O O . ALA A 1 100 ? -18.892 -0.038 9.249 1.00 96.25 100 ALA A O 1
ATOM 826 N N . LEU A 1 101 ? -17.477 -0.712 10.856 1.00 97.12 101 LEU A N 1
ATOM 827 C CA . LEU A 1 101 ? -17.484 -2.118 10.453 1.00 97.12 101 LEU A CA 1
ATOM 828 C C . LEU A 1 101 ? -18.868 -2.759 10.619 1.00 97.12 101 LEU A C 1
ATOM 830 O O . LEU A 1 101 ? -19.316 -3.443 9.702 1.00 97.12 101 LEU A O 1
ATOM 834 N N . HIS A 1 102 ? -19.550 -2.510 11.739 1.00 95.75 102 HIS A N 1
ATOM 835 C CA . HIS A 1 102 ? -20.899 -3.024 11.982 1.00 95.75 102 HIS A CA 1
ATOM 836 C C . HIS A 1 102 ? -21.904 -2.449 10.976 1.00 95.75 102 HIS A C 1
ATOM 838 O O . HIS A 1 102 ? -22.628 -3.194 10.318 1.00 95.75 102 HIS A O 1
ATOM 844 N N . ALA A 1 103 ? -21.910 -1.126 10.792 1.00 97.06 103 ALA A N 1
ATOM 845 C CA . ALA A 1 103 ? -22.789 -0.468 9.830 1.00 97.06 103 ALA A CA 1
ATOM 846 C C . ALA A 1 103 ? -22.568 -0.982 8.395 1.00 97.06 103 ALA A C 1
ATOM 848 O O . ALA A 1 103 ? -23.522 -1.117 7.633 1.00 97.06 103 ALA A O 1
ATOM 849 N N . PHE A 1 104 ? -21.329 -1.309 8.026 1.00 97.94 104 PHE A N 1
ATOM 850 C CA . PHE A 1 104 ? -21.018 -1.824 6.695 1.00 97.94 104 PHE A CA 1
ATOM 851 C C . PHE A 1 104 ? -21.388 -3.303 6.509 1.00 97.94 104 PHE A C 1
ATOM 853 O O . PHE A 1 104 ? -22.030 -3.657 5.521 1.00 97.94 104 PHE A O 1
ATOM 860 N N . PHE A 1 105 ? -20.979 -4.183 7.429 1.00 97.75 105 PHE A N 1
ATOM 861 C CA . PHE A 1 105 ? -21.138 -5.632 7.254 1.00 97.75 105 PHE A CA 1
ATOM 862 C C . PHE A 1 105 ? -22.488 -6.173 7.720 1.00 97.75 105 PHE A C 1
ATOM 864 O O . PHE A 1 105 ? -22.982 -7.111 7.098 1.00 97.75 105 PHE A O 1
ATOM 871 N N . ASN A 1 106 ? -23.070 -5.603 8.776 1.00 96.19 106 ASN A N 1
ATOM 872 C CA . ASN A 1 106 ? -24.309 -6.108 9.369 1.00 96.19 106 ASN A CA 1
ATOM 873 C C . ASN A 1 106 ? -25.519 -5.328 8.848 1.00 96.19 106 ASN A C 1
ATOM 875 O O . ASN A 1 106 ? -26.523 -5.926 8.471 1.00 96.19 106 ASN A O 1
ATOM 879 N N . ASP A 1 107 ? -25.406 -3.998 8.777 1.00 96.88 107 ASP A N 1
ATOM 880 C CA . ASP A 1 107 ? -26.515 -3.144 8.332 1.00 96.88 107 ASP A CA 1
ATOM 881 C C . ASP A 1 107 ? -26.494 -2.851 6.820 1.00 96.88 107 ASP A C 1
ATOM 883 O O . ASP A 1 107 ? -27.447 -2.269 6.302 1.00 96.88 107 ASP A O 1
ATOM 887 N N . HIS A 1 108 ? -25.411 -3.205 6.116 1.00 96.31 108 HIS A N 1
ATOM 888 C CA . HIS A 1 108 ? -25.212 -2.948 4.682 1.00 96.31 108 HIS A CA 1
ATOM 889 C C . HIS A 1 108 ? -25.349 -1.467 4.276 1.00 96.31 108 HIS A C 1
ATOM 891 O O . HIS A 1 108 ? -25.935 -1.143 3.242 1.00 96.31 108 HIS A O 1
ATOM 897 N N . LYS A 1 109 ? -24.809 -0.556 5.095 1.00 97.19 109 LYS A N 1
ATOM 898 C CA . LYS A 1 109 ? -24.868 0.898 4.878 1.00 97.19 109 LYS A CA 1
ATOM 899 C C . LYS A 1 109 ? -23.611 1.449 4.210 1.00 97.19 109 LYS A C 1
ATOM 901 O O . LYS A 1 109 ? -22.492 1.009 4.478 1.00 97.19 109 LYS A O 1
ATOM 906 N N . ASP A 1 110 ? -23.808 2.514 3.439 1.00 97.00 110 ASP A N 1
ATOM 907 C CA . ASP A 1 110 ? -22.730 3.417 3.045 1.00 97.00 110 ASP A CA 1
ATOM 908 C C . ASP A 1 110 ? -22.274 4.268 4.239 1.00 97.00 110 ASP A C 1
ATOM 910 O O . ASP A 1 110 ? -23.065 4.631 5.114 1.00 97.00 110 ASP A O 1
ATOM 914 N N . LEU A 1 111 ? -20.982 4.600 4.278 1.00 95.81 111 LEU A N 1
ATOM 915 C CA . LEU A 1 111 ? -20.353 5.231 5.437 1.00 95.81 111 LEU A CA 1
ATOM 916 C C . LEU A 1 111 ? -19.908 6.667 5.146 1.00 95.81 111 LEU A C 1
ATOM 918 O O . LEU A 1 111 ? -19.207 6.929 4.169 1.00 95.81 111 LEU A O 1
ATOM 922 N N . ILE A 1 112 ? -20.210 7.577 6.074 1.00 96.00 112 ILE A N 1
ATOM 923 C CA . ILE A 1 112 ? -19.583 8.901 6.164 1.00 96.00 112 ILE A CA 1
ATOM 924 C C . ILE A 1 112 ? -18.794 8.949 7.471 1.00 96.00 112 ILE A C 1
ATOM 926 O O . ILE A 1 112 ? -19.369 8.922 8.555 1.00 96.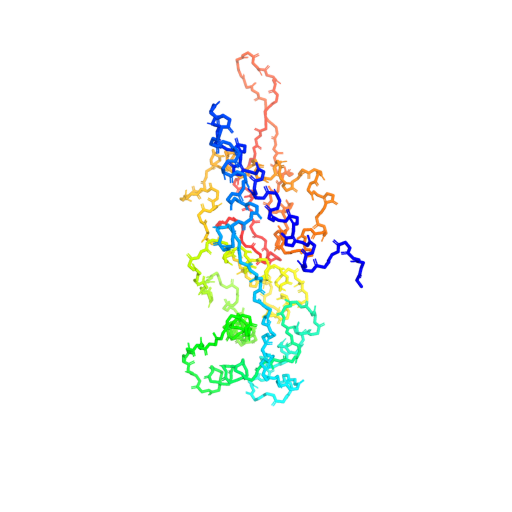00 112 ILE A O 1
ATOM 930 N N . ILE A 1 113 ? -17.466 9.030 7.375 1.00 92.56 113 ILE A N 1
ATOM 931 C CA . ILE A 1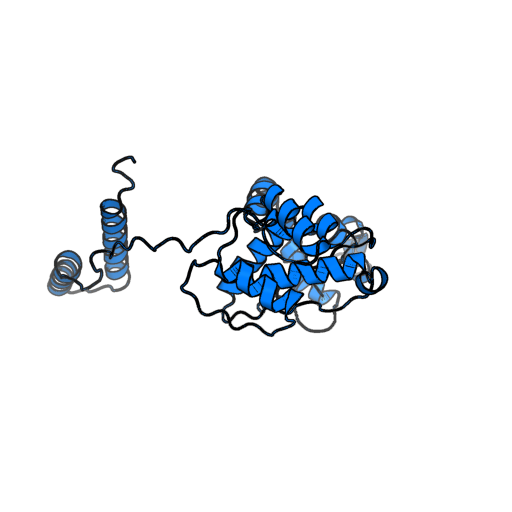 113 ? -16.581 9.049 8.545 1.00 92.56 113 ILE A CA 1
ATOM 932 C C . ILE A 1 113 ? -16.142 10.487 8.834 1.00 92.56 113 ILE A C 1
ATOM 934 O O . ILE A 1 113 ? -15.281 11.033 8.142 1.00 92.56 113 ILE A O 1
ATOM 938 N N . SER A 1 114 ? -16.718 11.093 9.875 1.00 91.56 114 SER A N 1
ATOM 939 C CA . SER A 1 114 ? -16.414 12.464 10.307 1.00 91.56 114 SER A CA 1
ATOM 940 C C . SER A 1 114 ? -15.657 12.473 11.636 1.00 91.56 114 SER A C 1
ATOM 942 O O . SER A 1 114 ? -16.254 12.477 12.709 1.00 91.56 114 SER A O 1
ATOM 944 N N . THR A 1 115 ? -14.326 12.482 11.575 1.00 87.25 115 THR A N 1
ATOM 945 C CA . THR A 1 115 ? -13.443 12.504 12.756 1.00 87.25 115 THR A CA 1
ATOM 946 C C . THR A 1 115 ? -12.226 13.412 12.528 1.00 87.25 115 THR A C 1
ATOM 948 O O . THR A 1 115 ? -11.916 13.782 11.390 1.00 87.25 115 THR A O 1
ATOM 951 N N . GLY A 1 116 ? -11.477 13.744 13.585 1.00 82.50 116 GLY A N 1
ATOM 952 C CA . GLY A 1 116 ? -10.254 14.556 13.504 1.00 82.50 116 GLY A CA 1
ATOM 953 C C . GLY A 1 116 ? -9.057 13.826 12.877 1.00 82.50 116 GLY A C 1
ATOM 954 O O . GLY A 1 116 ? -9.033 12.598 12.747 1.00 82.50 116 GLY A O 1
ATOM 955 N N . THR A 1 117 ? -8.057 14.568 12.399 1.00 80.50 117 THR A N 1
ATOM 956 C CA . THR A 1 117 ? -6.809 13.989 11.857 1.00 80.50 117 THR A CA 1
ATOM 957 C C . THR A 1 117 ? -6.124 13.107 12.902 1.00 80.50 117 THR A C 1
ATOM 959 O O . THR A 1 117 ? -6.169 13.400 14.090 1.00 80.50 117 THR A O 1
ATOM 962 N N . GLY A 1 118 ? -5.535 11.989 12.471 1.00 78.38 118 GLY A N 1
ATOM 963 C CA . GLY A 1 118 ? -4.901 11.034 13.387 1.00 78.38 118 GLY A CA 1
ATOM 964 C C . GLY A 1 118 ? -5.866 10.099 14.125 1.00 78.38 118 GLY A C 1
ATOM 965 O O . GLY A 1 118 ? -5.400 9.228 14.846 1.00 78.38 118 GLY A O 1
ATOM 966 N N . SER A 1 119 ? -7.184 10.190 13.904 1.00 83.12 119 SER A N 1
ATOM 967 C CA . SER A 1 119 ? -8.155 9.311 14.578 1.00 83.12 119 SER A CA 1
ATOM 968 C C . SER A 1 119 ? -8.161 7.855 14.102 1.00 83.12 119 SER A C 1
ATOM 970 O O . SER A 1 119 ? -8.959 7.079 14.596 1.00 83.12 119 SER A O 1
ATOM 972 N N . GLY A 1 120 ? -7.390 7.488 13.074 1.00 87.06 120 GLY A N 1
ATOM 973 C CA . GLY A 1 120 ? -7.526 6.175 12.428 1.00 87.06 120 GLY A CA 1
ATOM 974 C C . GLY A 1 120 ? -8.678 6.074 11.411 1.00 87.06 120 GLY A C 1
ATOM 975 O O . GLY A 1 120 ? -9.289 5.016 11.246 1.00 87.06 120 GLY A O 1
ATOM 976 N N . LYS A 1 121 ? -8.982 7.171 10.696 1.00 91.19 121 LYS A N 1
ATOM 977 C CA . LYS A 1 121 ? -9.928 7.170 9.556 1.00 91.19 121 LYS A CA 1
ATOM 978 C C . LYS A 1 121 ? -9.555 6.166 8.472 1.00 91.19 121 LYS A C 1
ATOM 980 O O . LYS A 1 121 ? -10.431 5.596 7.832 1.00 91.19 121 LYS A O 1
ATOM 985 N N . THR A 1 122 ? -8.256 5.972 8.258 1.00 91.81 122 THR A N 1
ATOM 986 C CA . THR A 1 122 ? -7.737 5.084 7.217 1.00 91.81 122 THR A CA 1
ATOM 987 C C . THR A 1 122 ? -8.244 3.660 7.398 1.00 91.81 122 THR A C 1
ATOM 989 O O . THR A 1 122 ? -8.706 3.027 6.456 1.00 91.81 122 THR A O 1
ATOM 992 N N . GLU A 1 123 ? -8.208 3.167 8.629 1.00 93.94 123 GLU A N 1
ATOM 993 C CA . GLU A 1 123 ? -8.659 1.829 8.985 1.00 93.94 123 GLU A CA 1
ATOM 994 C C . GLU A 1 123 ? -10.178 1.688 8.817 1.00 93.94 123 GLU A C 1
ATOM 996 O O . GLU A 1 123 ? -10.641 0.621 8.424 1.00 93.94 123 GLU A O 1
ATOM 1001 N N . SER A 1 124 ? -10.941 2.770 9.022 1.00 94.19 124 SER A N 1
ATOM 1002 C CA . SER A 1 124 ? -12.408 2.762 8.902 1.00 94.19 124 SER A CA 1
ATOM 1003 C C . SER A 1 124 ? -12.891 2.436 7.485 1.00 94.19 124 SER A C 1
ATOM 1005 O O . SER A 1 124 ? -13.946 1.832 7.346 1.00 94.19 124 SER A O 1
ATOM 1007 N N . PHE A 1 125 ? -12.131 2.784 6.436 1.00 93.06 125 PHE A N 1
ATOM 1008 C CA . PHE A 1 125 ? -12.446 2.361 5.061 1.00 93.06 125 PHE A CA 1
ATOM 1009 C C . PHE A 1 125 ? -11.620 1.155 4.596 1.00 93.06 125 PHE A C 1
ATOM 1011 O O . PHE A 1 125 ? -12.082 0.377 3.764 1.00 93.06 125 PHE A O 1
ATOM 1018 N N . LEU A 1 126 ? -10.399 0.971 5.115 1.00 95.88 126 LEU A N 1
ATOM 1019 C CA . LEU A 1 126 ? -9.528 -0.121 4.682 1.00 95.88 126 LEU A CA 1
ATOM 1020 C C . LEU A 1 126 ? -10.011 -1.479 5.205 1.00 95.88 126 LEU A C 1
ATOM 1022 O O . LEU A 1 126 ? -10.010 -2.446 4.450 1.00 95.88 126 LEU A O 1
ATOM 1026 N N . MET A 1 127 ? -10.440 -1.570 6.466 1.00 97.44 127 MET A N 1
ATOM 1027 C CA . MET A 1 127 ? -10.903 -2.838 7.040 1.00 97.44 127 MET A CA 1
ATOM 1028 C C . MET A 1 127 ? -12.155 -3.394 6.334 1.00 97.44 127 MET A C 1
ATOM 1030 O O . MET A 1 127 ? -12.145 -4.589 6.033 1.00 97.44 127 MET A O 1
ATOM 1034 N N . PRO A 1 128 ? -13.173 -2.583 5.966 1.00 97.50 128 PRO A N 1
ATOM 1035 C CA . PRO A 1 128 ? -14.250 -3.025 5.076 1.00 97.50 128 PRO A CA 1
ATOM 1036 C C . PRO A 1 128 ? -13.763 -3.625 3.753 1.00 97.50 128 PRO A C 1
ATOM 1038 O O . PRO A 1 128 ? -14.222 -4.693 3.350 1.00 97.50 128 PRO A O 1
ATOM 1041 N N . VAL A 1 129 ? -12.781 -2.990 3.097 1.00 97.75 129 VAL A N 1
ATOM 1042 C CA . VAL A 1 129 ? -12.187 -3.524 1.860 1.00 97.75 129 VAL A CA 1
ATOM 1043 C C . VAL A 1 129 ? -11.552 -4.890 2.120 1.00 97.75 129 VAL A C 1
ATOM 1045 O O . VAL A 1 129 ? -11.845 -5.839 1.400 1.00 97.75 129 VAL A O 1
ATOM 1048 N N . LEU A 1 130 ? -10.729 -5.024 3.162 1.00 97.88 130 LEU A N 1
ATOM 1049 C CA . LEU A 1 130 ? -10.076 -6.295 3.500 1.00 97.88 130 LEU A CA 1
ATOM 1050 C C . LEU A 1 130 ? -11.082 -7.400 3.830 1.00 97.88 130 LEU A C 1
ATOM 1052 O O . LEU A 1 130 ? -10.912 -8.533 3.375 1.00 97.88 130 LEU A O 1
ATOM 1056 N N . GLY A 1 131 ? -12.141 -7.075 4.573 1.00 97.81 131 GLY A N 1
ATOM 1057 C CA . GLY A 1 131 ? -13.211 -8.020 4.874 1.00 97.81 131 GLY A CA 1
ATOM 1058 C C . GLY A 1 131 ? -13.922 -8.499 3.608 1.00 97.81 131 GLY A C 1
ATOM 1059 O O . GLY A 1 131 ? -14.035 -9.704 3.409 1.00 97.81 131 GLY A O 1
ATOM 1060 N N . ASN A 1 132 ? -14.288 -7.593 2.695 1.00 97.75 132 ASN A N 1
ATOM 1061 C CA . ASN A 1 132 ? -14.898 -7.965 1.413 1.00 97.75 132 ASN A CA 1
ATOM 1062 C C . ASN A 1 132 ? -13.986 -8.828 0.532 1.00 97.75 132 ASN A C 1
ATOM 1064 O O . ASN A 1 132 ? -14.464 -9.784 -0.074 1.00 97.75 132 ASN A O 1
ATOM 1068 N N . LEU A 1 133 ? -12.684 -8.526 0.465 1.00 97.69 133 LEU A N 1
ATOM 1069 C CA . LEU A 1 133 ? -11.718 -9.350 -0.275 1.00 97.69 133 LEU A CA 1
ATOM 1070 C C . LEU A 1 133 ? -11.632 -10.768 0.303 1.00 97.69 133 LEU A C 1
ATOM 1072 O O . LEU A 1 133 ? -11.589 -11.746 -0.440 1.00 97.69 133 LEU A O 1
ATOM 1076 N N . THR A 1 134 ? -11.651 -10.877 1.630 1.00 97.56 134 THR A N 1
ATOM 1077 C CA . THR A 1 134 ? -11.600 -12.162 2.337 1.00 97.56 134 THR A CA 1
ATOM 1078 C C . THR A 1 134 ? -12.885 -12.965 2.120 1.00 97.56 134 THR A C 1
ATOM 1080 O O . THR A 1 134 ? -12.826 -14.162 1.839 1.00 97.56 134 THR A O 1
ATOM 1083 N N . ILE A 1 135 ? -14.047 -12.308 2.183 1.00 97.12 135 ILE A N 1
ATOM 1084 C CA . ILE A 1 135 ? -15.339 -12.918 1.845 1.00 97.12 135 ILE A CA 1
ATOM 1085 C C . ILE A 1 135 ? -15.325 -13.401 0.387 1.00 97.12 135 ILE A C 1
ATOM 1087 O O . ILE A 1 135 ? -15.660 -14.553 0.128 1.00 97.12 135 ILE A O 1
ATOM 1091 N N . GLU A 1 136 ? -14.868 -12.577 -0.570 1.00 96.88 136 GLU A N 1
ATOM 1092 C CA . GLU A 1 136 ? -14.737 -12.976 -1.983 1.00 96.88 136 GLU A CA 1
ATOM 1093 C C . GLU A 1 136 ? -13.849 -14.218 -2.133 1.00 96.88 136 GLU A C 1
ATOM 1095 O O . GLU A 1 136 ? -14.218 -15.147 -2.848 1.00 96.88 136 GLU A O 1
ATOM 1100 N N . ALA A 1 137 ? -12.710 -14.270 -1.440 1.00 96.00 137 ALA A N 1
ATOM 1101 C CA . ALA A 1 137 ? -11.805 -15.414 -1.485 1.00 96.00 137 ALA A CA 1
ATOM 1102 C C . ALA A 1 137 ? -12.399 -16.695 -0.893 1.00 96.00 137 ALA A C 1
ATOM 1104 O O . ALA A 1 137 ? -12.122 -17.780 -1.407 1.00 96.00 137 ALA A O 1
ATOM 1105 N N . SER A 1 138 ? -13.209 -16.572 0.158 1.00 95.12 138 SER A N 1
ATOM 1106 C CA . SER A 1 138 ? -13.860 -17.706 0.814 1.00 95.12 138 SER A CA 1
ATOM 1107 C C . SER A 1 138 ? -15.050 -18.230 0.010 1.00 95.12 138 SER A C 1
ATOM 1109 O O . SER A 1 138 ? -15.193 -19.434 -0.174 1.00 95.12 138 SER A O 1
ATOM 1111 N N . GLU A 1 139 ? -15.913 -17.337 -0.469 1.00 95.19 139 GLU A N 1
ATOM 1112 C CA . GLU A 1 139 ? -17.216 -17.708 -1.036 1.00 95.19 139 GLU A CA 1
ATOM 1113 C C . GLU A 1 139 ? -17.201 -17.804 -2.563 1.00 95.19 139 GLU A C 1
ATOM 1115 O O . GLU A 1 139 ? -17.997 -18.529 -3.157 1.00 95.19 139 GLU A O 1
ATOM 1120 N N . ARG A 1 140 ? -16.309 -17.057 -3.224 1.00 93.62 140 ARG A N 1
ATOM 1121 C CA . ARG A 1 140 ? -16.251 -16.933 -4.688 1.00 93.62 140 ARG A CA 1
ATOM 1122 C C . ARG A 1 140 ? -14.807 -17.053 -5.199 1.00 93.62 140 ARG A C 1
ATOM 1124 O O . ARG A 1 140 ? -14.321 -16.153 -5.892 1.00 93.62 140 ARG A O 1
ATOM 1131 N N . PRO A 1 141 ? -14.108 -18.172 -4.932 1.00 90.69 141 PRO A N 1
ATOM 1132 C CA . PRO A 1 141 ? -12.695 -18.335 -5.287 1.00 90.69 141 PRO A CA 1
ATOM 1133 C C . PRO A 1 141 ? -12.417 -18.203 -6.794 1.00 90.69 141 PRO A C 1
ATOM 1135 O O . PRO A 1 141 ? -11.337 -17.761 -7.186 1.00 90.69 141 PRO A O 1
ATOM 1138 N N . ASP A 1 142 ? -13.385 -18.525 -7.656 1.00 91.00 142 ASP A N 1
ATOM 1139 C CA . ASP A 1 142 ? -13.244 -18.324 -9.101 1.00 91.00 142 ASP A CA 1
ATOM 1140 C C . ASP A 1 142 ? -13.299 -16.843 -9.504 1.00 91.00 142 ASP A C 1
ATOM 1142 O O . ASP A 1 142 ? -12.557 -16.433 -10.398 1.00 91.00 142 ASP A O 1
ATOM 1146 N N . SER A 1 143 ? -14.068 -16.008 -8.790 1.00 92.31 143 SER A N 1
ATOM 1147 C CA . SER A 1 143 ? -14.044 -14.543 -8.963 1.00 92.31 143 SER A CA 1
ATOM 1148 C C . SER A 1 143 ? -12.663 -13.984 -8.648 1.00 92.31 143 SER A C 1
ATOM 1150 O O . SER A 1 143 ? -12.130 -13.155 -9.396 1.00 92.31 143 SER A O 1
ATOM 1152 N N . VAL A 1 144 ? -12.021 -14.506 -7.596 1.00 91.50 144 VAL A N 1
ATOM 1153 C CA . VAL A 1 144 ? -10.672 -14.076 -7.224 1.00 91.50 144 VAL A CA 1
ATOM 1154 C C . VAL A 1 144 ? -9.685 -14.317 -8.347 1.00 91.50 144 VAL A C 1
ATOM 1156 O O . VAL A 1 144 ? -8.778 -13.507 -8.464 1.00 91.50 144 VAL A O 1
ATOM 1159 N N . LYS A 1 145 ? -9.855 -15.318 -9.221 1.00 88.31 145 LYS A N 1
ATOM 1160 C CA . LYS A 1 145 ? -8.964 -15.577 -10.372 1.00 88.31 145 LYS A CA 1
ATOM 1161 C C . LYS A 1 145 ? -9.143 -14.572 -11.515 1.00 88.31 145 LYS A C 1
ATOM 1163 O O . LYS A 1 145 ? -8.187 -14.303 -12.247 1.00 88.31 145 LYS A O 1
ATOM 1168 N N . LEU A 1 146 ? -10.319 -13.960 -11.647 1.00 90.44 146 LEU A N 1
ATOM 1169 C CA . LEU A 1 146 ? -10.628 -13.033 -12.738 1.00 90.44 146 LEU A CA 1
ATOM 1170 C C . LEU A 1 146 ? -9.990 -11.653 -12.506 1.00 90.44 146 LEU A C 1
ATOM 1172 O O . LEU A 1 146 ? -10.043 -11.123 -11.391 1.00 90.44 146 LEU A O 1
ATOM 1176 N N . PRO A 1 147 ? -9.325 -11.037 -13.499 1.00 87.75 147 PRO A N 1
ATOM 1177 C CA . PRO A 1 147 ? -8.835 -9.666 -13.366 1.00 87.75 147 PRO A CA 1
ATOM 1178 C C . PRO A 1 147 ? -10.013 -8.690 -13.212 1.00 87.75 147 PRO A C 1
ATOM 1180 O O . PRO A 1 147 ? -10.986 -8.765 -13.951 1.00 87.75 147 PRO A O 1
ATOM 1183 N N . GLY A 1 148 ? -9.917 -7.770 -12.253 1.00 91.44 148 GLY A N 1
ATOM 1184 C CA . GLY A 1 148 ? -10.975 -6.804 -11.960 1.00 91.44 148 GLY A CA 1
ATOM 1185 C C . GLY A 1 148 ? -10.580 -5.856 -10.831 1.00 91.44 148 GLY A C 1
ATOM 1186 O O . GLY A 1 148 ? -9.771 -6.213 -9.967 1.00 91.44 148 GLY A O 1
ATOM 1187 N N . CYS A 1 149 ? -11.129 -4.642 -10.851 1.00 94.88 149 CYS A N 1
ATOM 1188 C CA . CYS A 1 149 ? -10.965 -3.676 -9.768 1.00 94.88 149 CYS A CA 1
ATOM 1189 C C . CYS A 1 149 ? -11.963 -4.003 -8.648 1.00 94.88 149 CYS A C 1
ATOM 1191 O O . CYS A 1 149 ? -13.161 -4.041 -8.908 1.00 94.88 149 CYS A O 1
ATOM 1193 N N . ARG A 1 150 ? -11.473 -4.266 -7.428 1.00 96.12 150 ARG A N 1
ATOM 1194 C CA . ARG A 1 150 ? -12.317 -4.580 -6.251 1.00 96.12 150 ARG A CA 1
ATOM 1195 C C . ARG A 1 150 ? -12.579 -3.359 -5.380 1.00 96.12 150 ARG A C 1
ATOM 1197 O O . ARG A 1 150 ? -13.617 -3.263 -4.744 1.00 96.12 150 ARG A O 1
ATOM 1204 N N . ALA A 1 151 ? -11.618 -2.443 -5.343 1.00 96.94 151 ALA A N 1
ATOM 1205 C CA . ALA A 1 151 ? -11.693 -1.219 -4.571 1.00 96.94 151 ALA A CA 1
ATOM 1206 C C . ALA A 1 151 ? -10.896 -0.126 -5.282 1.00 96.94 151 ALA A C 1
ATOM 1208 O O . ALA A 1 151 ? -9.803 -0.379 -5.796 1.00 96.94 151 ALA A O 1
ATOM 1209 N N . LEU A 1 152 ? -11.438 1.090 -5.278 1.00 96.88 152 LEU A N 1
ATOM 1210 C CA . LEU A 1 152 ? -10.772 2.291 -5.765 1.00 96.88 152 LEU A CA 1
ATOM 1211 C C . LEU A 1 152 ? -10.668 3.286 -4.611 1.00 96.88 152 LEU A C 1
ATOM 1213 O O . LEU A 1 152 ? -11.680 3.730 -4.078 1.00 96.88 152 LEU A O 1
ATOM 1217 N N . LEU A 1 153 ? -9.439 3.630 -4.234 1.00 95.44 153 LEU A N 1
ATOM 1218 C CA . LEU A 1 153 ? -9.162 4.624 -3.201 1.00 95.44 153 LEU A CA 1
ATOM 1219 C C . LEU A 1 153 ? -8.753 5.932 -3.876 1.00 95.44 153 LEU A C 1
ATOM 1221 O O . LEU A 1 153 ? -7.789 5.962 -4.643 1.00 95.44 153 LEU A O 1
ATOM 1225 N N . LEU A 1 154 ? -9.490 7.005 -3.596 1.00 95.38 154 LEU A N 1
ATOM 1226 C CA . LEU A 1 154 ? -9.245 8.328 -4.162 1.00 95.38 154 LEU A CA 1
ATOM 1227 C C . LEU A 1 154 ? -8.634 9.239 -3.102 1.00 95.38 154 LEU A C 1
ATOM 1229 O O . LEU A 1 154 ? -9.168 9.383 -2.005 1.00 95.38 154 LEU A O 1
ATOM 1233 N N . TYR A 1 155 ? -7.518 9.873 -3.452 1.00 93.50 155 TYR A N 1
ATOM 1234 C CA . TYR A 1 155 ? -6.832 10.831 -2.595 1.00 93.50 155 TYR A CA 1
ATOM 1235 C C . TYR A 1 155 ? -6.655 12.156 -3.335 1.00 93.50 155 TYR A C 1
ATOM 1237 O O . TYR A 1 155 ? -6.377 12.144 -4.534 1.00 93.50 155 TYR A O 1
ATOM 1245 N N . PRO A 1 156 ? -6.749 13.299 -2.635 1.00 92.62 156 PRO A N 1
ATOM 1246 C CA . PRO A 1 156 ? -6.637 14.608 -3.273 1.00 92.62 156 PRO A CA 1
ATOM 1247 C C . PRO A 1 156 ? -5.199 14.965 -3.680 1.00 92.62 156 PRO A C 1
ATOM 1249 O O . PRO A 1 156 ? -5.004 15.828 -4.528 1.00 92.62 156 PRO A O 1
ATOM 1252 N N . LEU A 1 157 ? -4.181 14.330 -3.080 1.00 92.75 157 LEU A N 1
ATOM 1253 C CA . LEU A 1 157 ? -2.770 14.673 -3.280 1.00 92.75 157 LEU A CA 1
ATOM 1254 C C . LEU A 1 157 ? -1.907 13.428 -3.502 1.00 92.75 157 LEU A C 1
ATOM 1256 O O . LEU A 1 157 ? -2.022 12.440 -2.777 1.00 92.75 157 LEU A O 1
ATOM 1260 N N . ASN A 1 158 ? -0.941 13.524 -4.418 1.00 91.25 158 ASN A N 1
ATOM 1261 C CA . ASN A 1 158 ? 0.033 12.456 -4.682 1.00 91.25 158 ASN A CA 1
ATOM 1262 C C . ASN A 1 158 ? 0.875 12.080 -3.451 1.00 91.25 158 ASN A C 1
ATOM 1264 O O . ASN A 1 158 ? 1.285 10.928 -3.325 1.00 91.25 158 ASN A O 1
ATOM 1268 N N . ALA A 1 159 ? 1.141 13.029 -2.548 1.00 89.81 159 ALA A N 1
ATOM 1269 C CA . ALA A 1 159 ? 1.831 12.748 -1.288 1.00 89.81 159 ALA A CA 1
ATOM 1270 C C . ALA A 1 159 ? 1.044 11.731 -0.446 1.00 89.81 159 ALA A C 1
ATOM 1272 O O . ALA A 1 159 ? 1.601 10.715 -0.042 1.00 89.81 159 ALA A O 1
ATOM 1273 N N . LEU A 1 160 ? -0.272 11.938 -0.315 1.00 91.12 160 LEU A N 1
ATOM 1274 C CA . LEU A 1 160 ? -1.158 11.011 0.386 1.00 91.12 160 LEU A CA 1
ATOM 1275 C C . LEU A 1 160 ? -1.206 9.653 -0.317 1.00 91.12 160 LEU A C 1
ATOM 1277 O O . LEU A 1 160 ? -1.105 8.631 0.348 1.00 91.12 160 LEU A O 1
ATOM 1281 N N . VAL A 1 161 ? -1.271 9.621 -1.653 1.00 92.75 161 VAL A N 1
ATOM 1282 C CA . VAL A 1 161 ? -1.210 8.355 -2.408 1.00 92.75 161 VAL A CA 1
ATOM 1283 C C . VAL A 1 161 ? 0.058 7.567 -2.063 1.00 92.75 161 VAL A C 1
ATOM 1285 O O . VAL A 1 161 ? -0.013 6.364 -1.821 1.00 92.75 161 VAL A O 1
ATOM 1288 N N . ASN A 1 162 ? 1.218 8.228 -2.019 1.00 90.31 162 ASN A N 1
ATOM 1289 C CA . ASN A 1 162 ? 2.491 7.566 -1.734 1.00 90.31 162 ASN A CA 1
ATOM 1290 C C . ASN A 1 162 ? 2.576 7.061 -0.284 1.00 90.31 162 ASN A C 1
ATOM 1292 O O . ASN A 1 162 ? 3.081 5.960 -0.062 1.00 90.31 162 ASN A O 1
ATOM 1296 N N . ASP A 1 163 ? 2.048 7.815 0.682 1.00 90.56 163 ASP A N 1
ATOM 1297 C CA . ASP A 1 163 ? 1.985 7.376 2.081 1.00 90.56 163 ASP A CA 1
ATOM 1298 C C . ASP A 1 163 ? 1.107 6.127 2.232 1.00 90.56 163 ASP A C 1
ATOM 1300 O O . ASP A 1 163 ? 1.481 5.165 2.908 1.00 90.56 163 ASP A O 1
ATOM 1304 N N . GLN A 1 164 ? -0.036 6.094 1.543 1.00 92.56 164 GLN A N 1
ATOM 1305 C CA . GLN A 1 164 ? -0.955 4.954 1.579 1.00 92.56 164 GLN A CA 1
ATOM 1306 C C . GLN A 1 164 ? -0.410 3.748 0.813 1.00 92.56 164 GLN A C 1
ATOM 1308 O O . GLN A 1 164 ? -0.558 2.618 1.274 1.00 92.56 164 GLN A O 1
ATOM 1313 N N . LEU A 1 165 ? 0.314 3.965 -0.289 1.00 93.56 165 LEU A N 1
ATOM 1314 C CA . LEU A 1 165 ? 1.038 2.902 -0.987 1.00 93.56 165 LEU A CA 1
ATOM 1315 C C . LEU A 1 165 ? 2.053 2.221 -0.059 1.00 93.56 165 LEU A C 1
ATOM 1317 O O . LEU A 1 165 ? 2.143 0.995 -0.042 1.00 93.56 165 LEU A O 1
ATOM 1321 N N . GLY A 1 166 ? 2.775 2.999 0.753 1.00 93.50 166 GLY A N 1
ATOM 1322 C CA . GLY A 1 166 ? 3.691 2.458 1.756 1.00 93.50 166 GLY A CA 1
ATOM 1323 C C . GLY A 1 166 ? 2.990 1.585 2.800 1.00 93.50 166 GLY A C 1
ATOM 1324 O O . GLY A 1 166 ? 3.518 0.541 3.183 1.00 93.50 166 GLY A O 1
ATOM 1325 N N . ARG A 1 167 ? 1.773 1.958 3.219 1.00 93.19 167 ARG A N 1
ATOM 1326 C CA . ARG A 1 167 ? 0.948 1.132 4.119 1.00 93.19 167 ARG A CA 1
ATOM 1327 C C . ARG A 1 167 ? 0.482 -0.156 3.443 1.00 93.19 167 ARG A C 1
ATOM 1329 O O . ARG A 1 167 ? 0.637 -1.224 4.025 1.00 93.19 167 ARG A O 1
ATOM 1336 N N . LEU A 1 168 ? -0.011 -0.080 2.206 1.00 95.62 168 LEU A N 1
ATOM 1337 C CA . LEU A 1 168 ? -0.427 -1.262 1.443 1.00 95.62 168 LEU A CA 1
ATOM 1338 C C . LEU A 1 168 ? 0.736 -2.228 1.196 1.00 95.62 168 LEU A C 1
ATOM 1340 O O . LEU A 1 168 ? 0.541 -3.434 1.287 1.00 95.62 168 LEU A O 1
ATOM 1344 N N . ARG A 1 169 ? 1.954 -1.721 0.977 1.00 95.88 169 ARG A N 1
ATOM 1345 C CA . ARG A 1 169 ? 3.169 -2.546 0.888 1.00 95.88 169 ARG A CA 1
ATOM 1346 C C . ARG A 1 169 ? 3.508 -3.258 2.189 1.00 95.88 169 ARG A C 1
ATOM 1348 O O . ARG A 1 169 ? 3.946 -4.397 2.139 1.00 95.88 169 ARG A O 1
ATOM 1355 N N . LYS A 1 170 ? 3.292 -2.640 3.351 1.00 93.12 170 LYS A N 1
ATOM 1356 C CA . LYS A 1 170 ? 3.457 -3.337 4.640 1.00 93.12 170 LYS A CA 1
ATOM 1357 C C . LYS A 1 170 ? 2.408 -4.432 4.826 1.00 93.12 170 LYS A C 1
ATOM 1359 O O . LYS A 1 170 ? 2.743 -5.517 5.288 1.00 93.12 170 LYS A O 1
ATOM 1364 N N . LEU A 1 171 ? 1.173 -4.154 4.408 1.00 94.94 171 LEU A N 1
ATOM 1365 C CA . LEU A 1 171 ? 0.056 -5.085 4.502 1.00 94.94 171 LEU A CA 1
ATOM 1366 C C . LEU A 1 171 ? 0.198 -6.274 3.550 1.00 94.94 171 LEU A C 1
ATOM 1368 O O . LEU A 1 171 ? 0.412 -7.403 3.973 1.00 94.94 171 LEU A O 1
ATOM 1372 N N . PHE A 1 172 ? 0.119 -6.007 2.252 1.00 94.25 172 PHE A N 1
ATOM 1373 C CA . PHE A 1 172 ? 0.157 -7.020 1.204 1.00 94.25 172 PHE A CA 1
ATOM 1374 C C . PHE A 1 172 ? 1.577 -7.489 0.874 1.00 94.25 172 PHE A C 1
ATOM 1376 O O . PHE A 1 172 ? 1.737 -8.508 0.213 1.00 94.25 172 PHE A O 1
ATOM 1383 N N . GLY A 1 173 ? 2.628 -6.786 1.301 1.00 92.56 173 GLY A N 1
ATOM 1384 C CA . GLY A 1 173 ? 4.006 -7.268 1.158 1.00 92.56 173 GLY A CA 1
ATOM 1385 C C . GLY A 1 173 ? 4.339 -8.415 2.106 1.00 92.56 173 GLY A C 1
ATOM 1386 O O . GLY A 1 173 ? 5.188 -9.240 1.765 1.00 92.56 173 GLY A O 1
ATOM 1387 N N . ASN A 1 174 ? 3.631 -8.529 3.233 1.00 94.06 174 ASN A N 1
ATOM 1388 C CA . ASN A 1 174 ? 3.690 -9.706 4.088 1.00 94.06 174 ASN A CA 1
ATOM 1389 C C . ASN A 1 174 ? 2.954 -10.877 3.408 1.00 94.06 174 ASN A C 1
ATOM 1391 O O . ASN A 1 174 ? 1.775 -10.779 3.066 1.00 94.06 174 ASN A O 1
ATOM 1395 N N . ILE A 1 175 ? 3.669 -11.982 3.185 1.00 92.81 175 ILE A N 1
ATOM 1396 C CA . ILE A 1 175 ? 3.156 -13.143 2.442 1.00 92.81 175 ILE A CA 1
ATOM 1397 C C . ILE A 1 175 ? 2.019 -13.831 3.202 1.00 92.81 175 ILE A C 1
ATOM 1399 O O . ILE A 1 175 ? 1.014 -14.183 2.587 1.00 92.81 175 ILE A O 1
ATOM 1403 N N . GLU A 1 176 ? 2.138 -13.968 4.523 1.00 95.44 176 GLU A N 1
ATOM 1404 C CA . GLU A 1 176 ? 1.103 -14.587 5.355 1.00 95.44 176 GLU A CA 1
ATOM 1405 C C . GLU A 1 176 ? -0.181 -13.754 5.346 1.00 95.44 176 GLU A C 1
ATOM 1407 O O . GLU A 1 176 ? -1.267 -14.300 5.168 1.00 95.44 176 GLU A O 1
ATOM 1412 N N . ALA A 1 177 ? -0.067 -12.425 5.425 1.00 96.50 177 ALA A N 1
ATOM 1413 C CA . ALA A 1 177 ? -1.214 -11.527 5.312 1.00 96.50 177 ALA A CA 1
ATOM 1414 C C . ALA A 1 177 ? -1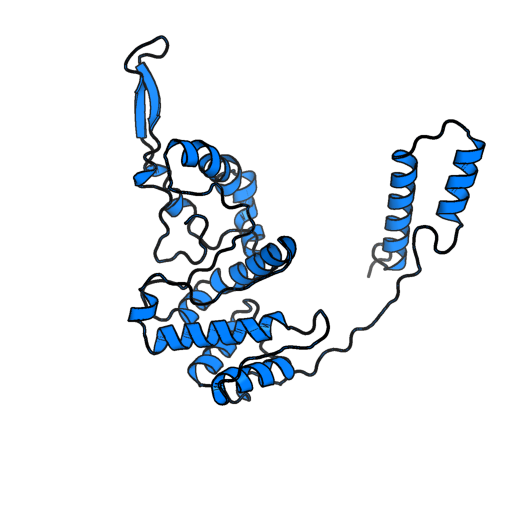.873 -11.608 3.924 1.00 96.50 177 ALA A C 1
ATOM 1416 O O . ALA A 1 177 ? -3.092 -11.745 3.817 1.00 96.50 177 ALA A O 1
ATOM 1417 N N . ALA A 1 178 ? -1.080 -11.574 2.849 1.00 95.38 178 ALA A N 1
ATOM 1418 C CA . ALA A 1 178 ? -1.597 -11.687 1.485 1.00 95.38 178 ALA A CA 1
ATOM 1419 C C . ALA A 1 178 ? -2.310 -13.028 1.244 1.00 95.38 178 ALA A C 1
ATOM 1421 O O . ALA A 1 178 ? -3.370 -13.057 0.610 1.00 95.38 178 ALA A O 1
ATOM 1422 N N . LYS A 1 179 ? -1.756 -14.126 1.772 1.00 95.06 179 LYS A N 1
ATOM 1423 C CA . LYS A 1 179 ? -2.342 -15.470 1.710 1.00 95.06 179 LYS A CA 1
ATOM 1424 C C . LYS A 1 179 ? -3.612 -15.582 2.537 1.00 95.06 179 LYS A C 1
ATOM 1426 O O . LYS A 1 179 ? -4.589 -16.138 2.049 1.00 95.06 179 LYS A O 1
ATOM 1431 N N . LEU A 1 180 ? -3.624 -15.014 3.739 1.00 96.31 180 LEU A N 1
ATOM 1432 C CA . LEU A 1 180 ? -4.809 -14.962 4.586 1.00 96.31 180 LEU A CA 1
ATOM 1433 C C . LEU A 1 180 ? -5.981 -14.280 3.866 1.00 96.31 180 LEU A C 1
ATOM 1435 O O . LEU A 1 180 ? -7.074 -14.834 3.839 1.00 96.31 180 LEU A O 1
ATOM 1439 N N . ILE A 1 181 ? -5.738 -13.128 3.230 1.00 96.56 181 ILE A N 1
ATOM 1440 C CA . ILE A 1 181 ? -6.777 -12.370 2.512 1.00 96.56 181 ILE A CA 1
ATOM 1441 C C . ILE A 1 181 ? -7.200 -13.082 1.216 1.00 96.56 181 ILE A C 1
ATOM 1443 O O . ILE A 1 181 ? -8.370 -13.060 0.849 1.00 96.56 181 ILE A O 1
ATOM 1447 N N . SER A 1 182 ? -6.258 -13.695 0.493 1.00 94.38 182 SER A N 1
ATOM 1448 C CA . SER A 1 182 ? -6.523 -14.268 -0.841 1.00 94.38 182 SER A CA 1
ATOM 1449 C C . SER A 1 182 ? -6.959 -15.739 -0.813 1.00 94.38 182 SER A C 1
ATOM 1451 O O . SER A 1 182 ? -7.347 -16.281 -1.853 1.00 94.38 182 SER A O 1
ATOM 1453 N N . GLY A 1 183 ? -6.879 -16.399 0.345 1.00 90.69 183 GLY A N 1
ATOM 1454 C CA . GLY A 1 183 ? -7.181 -17.819 0.511 1.00 90.69 183 GLY A CA 1
ATOM 1455 C C . GLY A 1 183 ? -6.356 -18.728 -0.411 1.00 90.69 183 GLY A C 1
ATOM 1456 O O . GLY A 1 183 ? -5.242 -18.404 -0.825 1.00 90.69 183 GLY A O 1
ATOM 1457 N N . ASN A 1 184 ? -6.931 -19.873 -0.783 1.00 85.69 184 ASN A N 1
ATOM 1458 C CA . ASN A 1 184 ? -6.309 -20.861 -1.678 1.00 85.69 184 ASN A CA 1
ATOM 1459 C C . ASN A 1 184 ? -6.617 -20.608 -3.168 1.00 85.69 184 ASN A C 1
ATOM 1461 O O . ASN A 1 184 ? -6.664 -21.538 -3.969 1.00 85.69 184 ASN A O 1
ATOM 1465 N N . SER A 1 185 ? -6.840 -19.353 -3.563 1.00 82.31 185 SER A N 1
ATOM 1466 C CA . SER A 1 185 ? -7.275 -18.989 -4.923 1.00 82.31 185 SER A CA 1
ATOM 1467 C C . SER A 1 185 ? -6.196 -19.141 -6.010 1.00 82.31 185 SER A C 1
ATOM 1469 O O . SER A 1 185 ? -6.500 -19.039 -7.200 1.00 82.31 185 SER A O 1
ATOM 1471 N N . GLY A 1 186 ? -4.937 -19.390 -5.626 1.00 84.38 186 GLY A N 1
ATOM 1472 C CA . GLY A 1 186 ? -3.802 -19.566 -6.541 1.00 84.38 186 GLY A CA 1
ATOM 1473 C C . GLY A 1 186 ? -3.176 -18.260 -7.048 1.00 84.38 186 GLY A C 1
ATOM 1474 O O . GLY A 1 186 ? -2.211 -18.303 -7.808 1.00 84.38 186 GLY A O 1
ATOM 1475 N N . ARG A 1 187 ? -3.689 -17.098 -6.628 1.00 89.62 187 ARG A N 1
ATOM 1476 C CA . ARG A 1 187 ? -3.068 -15.785 -6.855 1.00 89.62 187 ARG A CA 1
ATOM 1477 C C . ARG A 1 187 ? -3.417 -14.822 -5.727 1.00 89.62 187 ARG A C 1
ATOM 1479 O O . ARG A 1 187 ? -4.425 -15.006 -5.055 1.00 89.62 187 ARG A O 1
ATOM 1486 N N . TYR A 1 188 ? -2.636 -13.761 -5.564 1.00 93.25 188 TYR A N 1
ATOM 1487 C CA . TYR A 1 188 ? -2.950 -12.730 -4.574 1.00 93.25 188 TYR A CA 1
ATOM 1488 C C . TYR A 1 188 ? -3.796 -11.595 -5.149 1.00 93.25 188 TYR A C 1
ATOM 1490 O O . TYR A 1 188 ? -3.706 -11.266 -6.339 1.00 93.25 188 TYR A O 1
ATOM 1498 N N . PHE A 1 189 ? -4.577 -10.943 -4.286 1.00 95.31 189 PHE A N 1
ATOM 1499 C CA . PHE A 1 189 ? -5.080 -9.607 -4.591 1.00 95.31 189 PHE A CA 1
ATOM 1500 C C . PHE A 1 189 ? -3.911 -8.644 -4.790 1.00 95.31 189 PHE A C 1
ATOM 1502 O O . PHE A 1 189 ? -2.903 -8.695 -4.082 1.00 95.31 189 PHE A O 1
ATOM 1509 N N . ARG A 1 190 ? -4.055 -7.767 -5.786 1.00 94.62 190 ARG A N 1
ATOM 1510 C CA . ARG A 1 190 ? -3.013 -6.823 -6.179 1.00 94.62 190 ARG A CA 1
ATOM 1511 C C . ARG A 1 190 ? -3.461 -5.398 -5.922 1.00 94.62 190 ARG A C 1
ATOM 1513 O O . ARG A 1 190 ? -4.609 -5.059 -6.199 1.00 94.62 190 ARG A O 1
ATOM 1520 N N . PHE A 1 191 ? -2.536 -4.562 -5.476 1.00 95.25 191 PHE A N 1
ATOM 1521 C CA . PHE A 1 191 ? -2.733 -3.122 -5.363 1.00 95.25 191 PHE A CA 1
ATOM 1522 C C . PHE A 1 191 ? -1.813 -2.375 -6.331 1.00 95.25 191 PHE A C 1
ATOM 1524 O O . PHE A 1 191 ? -0.824 -2.910 -6.825 1.00 95.25 191 PHE A O 1
ATOM 1531 N N . GLY A 1 192 ? -2.138 -1.123 -6.618 1.00 92.62 192 GLY A N 1
ATOM 1532 C CA . GLY A 1 192 ? -1.324 -0.241 -7.441 1.00 92.62 192 GLY A CA 1
ATOM 1533 C C . GLY A 1 192 ? -1.756 1.201 -7.232 1.00 92.62 192 GLY A C 1
ATOM 1534 O O . GLY A 1 192 ? -2.819 1.461 -6.671 1.00 92.62 192 GLY A O 1
ATOM 1535 N N . ALA A 1 193 ? -0.928 2.138 -7.677 1.00 91.75 193 ALA A N 1
ATOM 1536 C CA . ALA A 1 193 ? -1.222 3.560 -7.587 1.00 91.75 193 ALA A CA 1
ATOM 1537 C C . ALA A 1 193 ? -1.172 4.208 -8.969 1.00 91.75 193 ALA A C 1
ATOM 1539 O O . ALA A 1 193 ? -0.299 3.909 -9.785 1.00 91.75 193 ALA A O 1
ATOM 1540 N N . TYR A 1 194 ? -2.087 5.146 -9.199 1.00 88.38 194 TYR A N 1
ATOM 1541 C CA . TYR A 1 194 ? -2.053 6.044 -10.343 1.00 88.38 194 TYR A CA 1
ATOM 1542 C C . TYR A 1 194 ? -1.858 7.476 -9.840 1.00 88.38 194 TYR A C 1
ATOM 1544 O O . TYR A 1 194 ? -2.793 8.122 -9.386 1.00 88.38 194 TYR A O 1
ATOM 1552 N N . ASN A 1 195 ? -0.612 7.946 -9.882 1.00 85.94 195 ASN A N 1
ATOM 1553 C CA . ASN A 1 195 ? -0.180 9.267 -9.402 1.00 85.94 195 ASN A CA 1
ATOM 1554 C C . ASN A 1 195 ? 0.541 10.066 -10.508 1.00 85.94 195 ASN A C 1
ATOM 1556 O O . ASN A 1 195 ? 1.433 10.868 -10.231 1.00 85.94 195 ASN A O 1
ATOM 1560 N N . SER A 1 196 ? 0.220 9.769 -11.772 1.00 82.06 196 SER A N 1
ATOM 1561 C CA . SER A 1 196 ? 0.876 10.309 -12.975 1.00 82.06 196 SER A CA 1
ATOM 1562 C C . SER A 1 196 ? 2.371 9.982 -13.124 1.00 82.06 196 SER A C 1
ATOM 1564 O O . SER A 1 196 ? 2.998 10.463 -14.061 1.00 82.06 196 SER A O 1
ATOM 1566 N N . ARG A 1 197 ? 2.953 9.135 -12.257 1.00 77.06 197 ARG A N 1
ATOM 1567 C CA . ARG A 1 197 ? 4.327 8.606 -12.404 1.00 77.06 197 ARG A CA 1
ATOM 1568 C C . ARG A 1 197 ? 4.391 7.266 -13.133 1.00 77.06 197 ARG A C 1
ATOM 1570 O O . ARG A 1 197 ? 5.450 6.645 -13.183 1.00 77.06 197 ARG A O 1
ATOM 1577 N N . THR A 1 198 ? 3.270 6.787 -13.671 1.00 78.50 198 THR A N 1
ATOM 1578 C CA . THR A 1 198 ? 3.275 5.609 -14.543 1.00 78.50 198 THR A CA 1
ATOM 1579 C C . THR A 1 198 ? 4.215 5.888 -15.727 1.00 78.50 198 THR A C 1
ATOM 1581 O O . THR A 1 198 ? 4.044 6.934 -16.353 1.00 78.50 198 THR A O 1
ATOM 1584 N N . PRO A 1 199 ? 5.179 4.997 -16.049 1.00 83.31 199 PRO A N 1
ATOM 1585 C CA . PRO A 1 199 ? 6.289 5.313 -16.956 1.00 83.31 199 PRO A CA 1
ATOM 1586 C C . PRO A 1 199 ? 5.876 5.919 -18.302 1.00 83.31 199 PRO A C 1
ATOM 1588 O O . PRO A 1 199 ? 6.556 6.804 -18.810 1.00 83.31 199 PRO A O 1
ATOM 1591 N N . TYR A 1 200 ? 4.758 5.463 -18.876 1.00 84.44 200 TYR A N 1
ATOM 1592 C CA . TYR A 1 200 ? 4.151 6.062 -20.064 1.00 84.44 200 TYR A CA 1
ATOM 1593 C C . TYR A 1 200 ? 2.683 5.616 -20.242 1.00 84.44 200 TYR A C 1
ATOM 1595 O O . TYR A 1 200 ? 2.298 4.547 -19.756 1.00 84.44 200 TYR A O 1
ATOM 1603 N N . PRO A 1 201 ? 1.852 6.386 -20.977 1.00 82.94 201 PRO A N 1
ATOM 1604 C CA . PRO A 1 201 ? 0.498 5.982 -21.350 1.00 82.94 201 PRO A CA 1
ATOM 1605 C C . PRO A 1 201 ? 0.445 5.163 -22.657 1.00 82.94 201 PRO A C 1
ATOM 1607 O O . PRO A 1 201 ? 1.359 5.174 -23.495 1.00 82.94 201 PRO A O 1
ATOM 1610 N N . GLY A 1 202 ? -0.698 4.507 -22.872 1.00 84.12 202 GLY A N 1
ATOM 1611 C CA . GLY A 1 202 ? -1.022 3.776 -24.101 1.00 84.12 202 GLY A CA 1
ATOM 1612 C C . GLY A 1 202 ? -0.461 2.352 -24.151 1.00 84.12 202 GLY A C 1
ATOM 1613 O O . GLY A 1 202 ? -0.074 1.786 -23.130 1.00 84.12 202 GLY A O 1
ATOM 1614 N N . GLN A 1 203 ? -0.457 1.758 -25.348 1.00 86.50 203 GLN A N 1
ATOM 1615 C CA . GLN A 1 203 ? 0.083 0.413 -25.561 1.00 86.50 203 GLN A CA 1
ATOM 1616 C C . GLN A 1 203 ? 1.608 0.388 -25.390 1.00 86.50 203 GLN A C 1
ATOM 1618 O O . GLN A 1 203 ? 2.304 1.364 -25.706 1.00 86.50 203 GLN A O 1
ATOM 1623 N N . ARG A 1 204 ? 2.111 -0.748 -24.889 1.00 88.75 204 ARG A N 1
ATOM 1624 C CA . ARG A 1 204 ? 3.545 -1.005 -24.730 1.00 88.75 204 ARG A CA 1
ATOM 1625 C C . ARG A 1 204 ? 4.227 -1.122 -26.089 1.00 88.75 204 ARG A C 1
ATOM 1627 O O . ARG A 1 204 ? 3.662 -1.666 -27.035 1.00 88.75 204 ARG A O 1
ATOM 1634 N N . SER A 1 205 ? 5.462 -0.646 -26.170 1.00 91.06 205 SER A N 1
ATOM 1635 C CA . SER A 1 205 ? 6.331 -0.860 -27.325 1.00 91.06 205 SER A CA 1
ATOM 1636 C C . SER A 1 205 ? 7.776 -0.996 -26.869 1.00 91.06 205 SER A C 1
ATOM 1638 O O . SER A 1 205 ? 8.163 -0.432 -25.846 1.00 91.06 205 SER A O 1
ATOM 1640 N N . ASN A 1 206 ? 8.588 -1.696 -27.662 1.00 91.62 206 ASN A N 1
ATOM 1641 C CA . ASN A 1 206 ? 10.005 -1.895 -27.356 1.00 91.62 206 ASN A CA 1
ATOM 1642 C C . ASN A 1 206 ? 10.739 -0.564 -27.124 1.00 91.62 206 ASN A C 1
ATOM 1644 O O . ASN A 1 206 ? 11.565 -0.469 -26.224 1.00 91.62 206 ASN A O 1
ATOM 1648 N N . ALA A 1 207 ? 10.418 0.462 -27.920 1.00 91.25 207 ALA A N 1
ATOM 1649 C CA . ALA A 1 207 ? 11.018 1.785 -27.791 1.00 91.25 207 ALA A CA 1
ATOM 1650 C C . ALA A 1 207 ? 10.665 2.444 -26.449 1.00 91.25 207 ALA A C 1
ATOM 1652 O O . ALA A 1 207 ? 11.554 2.929 -25.755 1.00 91.25 207 ALA A O 1
ATOM 1653 N N . LYS A 1 208 ? 9.385 2.409 -26.048 1.00 92.00 208 LYS A N 1
ATOM 1654 C CA . LYS A 1 208 ? 8.940 2.988 -24.774 1.00 92.00 208 LYS A CA 1
ATOM 1655 C C . LYS A 1 208 ? 9.487 2.220 -23.570 1.00 92.00 208 LYS A C 1
ATOM 1657 O O . LYS A 1 208 ? 9.905 2.842 -22.600 1.00 92.00 208 LYS A O 1
ATOM 1662 N N . ASP A 1 209 ? 9.519 0.889 -23.628 1.00 93.31 209 ASP A N 1
ATOM 1663 C CA . ASP A 1 209 ? 10.082 0.067 -22.550 1.00 93.31 209 ASP A CA 1
ATOM 1664 C C . ASP A 1 209 ? 11.571 0.370 -22.338 1.00 93.31 209 ASP A C 1
ATOM 1666 O O . ASP A 1 209 ? 11.987 0.622 -21.206 1.00 93.31 209 ASP A O 1
ATOM 1670 N N . SER A 1 210 ? 12.350 0.451 -23.422 1.00 92.94 210 SER A N 1
ATOM 1671 C CA . SER A 1 210 ? 13.758 0.858 -23.360 1.00 92.94 210 SER A CA 1
ATOM 1672 C C . SER A 1 210 ? 13.948 2.299 -22.879 1.00 92.94 210 SER A C 1
ATOM 1674 O O . SER A 1 210 ? 14.904 2.576 -22.166 1.00 92.94 210 SER A O 1
ATOM 1676 N N . GLN A 1 211 ? 13.055 3.224 -23.239 1.00 93.00 211 GLN A N 1
ATOM 1677 C CA . GLN A 1 211 ? 13.190 4.633 -22.862 1.00 93.00 211 GLN A CA 1
ATOM 1678 C C . GLN A 1 211 ? 12.794 4.912 -21.405 1.00 93.00 211 GLN A C 1
ATOM 1680 O O . GLN A 1 211 ? 13.431 5.733 -20.753 1.00 93.00 211 GLN A O 1
ATOM 1685 N N . TYR A 1 212 ? 11.740 4.266 -20.899 1.00 91.00 212 TYR A N 1
ATOM 1686 C CA . TYR A 1 212 ? 11.111 4.655 -19.631 1.00 91.00 212 TYR A CA 1
ATOM 1687 C C . TYR A 1 212 ? 11.190 3.590 -18.533 1.00 91.00 212 TYR A C 1
ATOM 1689 O O . TYR A 1 212 ? 11.228 3.942 -17.356 1.00 91.00 212 TYR A O 1
ATOM 1697 N N . ILE A 1 213 ? 11.197 2.297 -18.877 1.00 92.56 213 ILE A N 1
ATOM 1698 C CA . ILE A 1 213 ? 11.192 1.214 -17.878 1.00 92.56 213 ILE A CA 1
ATOM 1699 C C . ILE A 1 213 ? 12.600 0.694 -17.623 1.00 92.56 213 ILE A C 1
ATOM 1701 O O . ILE A 1 213 ? 12.970 0.485 -16.472 1.00 92.56 213 ILE A O 1
ATOM 1705 N N . GLN A 1 214 ? 13.402 0.509 -18.670 1.00 93.56 214 GLN A N 1
ATOM 1706 C CA . GLN A 1 214 ? 14.776 0.036 -18.524 1.00 93.56 214 GLN A CA 1
ATOM 1707 C C . GLN A 1 214 ? 15.602 0.899 -17.549 1.00 93.56 214 GLN A C 1
ATOM 1709 O O . GLN A 1 214 ? 16.178 0.303 -16.641 1.00 93.56 214 GLN A O 1
ATOM 1714 N N . PRO A 1 215 ? 15.607 2.249 -17.620 1.00 93.69 215 PRO A N 1
ATOM 1715 C CA . PRO A 1 215 ? 16.360 3.067 -16.662 1.00 93.69 215 PRO A CA 1
ATOM 1716 C C . PRO A 1 215 ? 15.883 2.874 -15.220 1.00 93.69 215 PRO A C 1
ATOM 1718 O O . PRO A 1 215 ? 16.687 2.743 -14.306 1.00 93.69 215 PRO A O 1
ATOM 1721 N N . LEU A 1 216 ? 14.568 2.744 -15.004 1.00 91.81 216 LEU A N 1
ATOM 1722 C CA . LEU A 1 216 ? 14.011 2.486 -13.673 1.00 91.81 216 LEU A CA 1
ATOM 1723 C C . LEU A 1 216 ? 14.555 1.181 -13.062 1.00 91.81 216 LEU A C 1
ATOM 1725 O O . LEU A 1 216 ? 14.776 1.105 -11.855 1.00 91.81 216 LEU A O 1
ATOM 1729 N N . PHE A 1 217 ? 14.786 0.148 -13.871 1.00 94.19 217 PHE A N 1
ATOM 1730 C CA . PHE A 1 217 ? 15.375 -1.094 -13.378 1.00 94.19 217 PHE A CA 1
ATOM 1731 C C . PHE A 1 217 ? 16.891 -1.018 -13.258 1.00 94.19 217 PHE A C 1
ATOM 1733 O O . PHE A 1 217 ? 17.419 -1.391 -12.218 1.00 94.19 217 PHE A O 1
ATOM 1740 N N . GLU A 1 218 ? 17.596 -0.553 -14.285 1.00 92.81 218 GLU A N 1
ATOM 1741 C CA . GLU A 1 218 ? 19.062 -0.559 -14.292 1.00 92.81 218 GLU A CA 1
ATOM 1742 C C . GLU A 1 218 ? 19.655 0.465 -13.312 1.00 92.81 218 GLU A C 1
ATOM 1744 O O . GLU A 1 218 ? 20.585 0.135 -12.577 1.00 92.81 218 GLU A O 1
ATOM 1749 N N . ASP A 1 219 ? 19.071 1.661 -13.217 1.00 92.38 219 ASP A N 1
ATOM 1750 C CA . ASP A 1 219 ? 19.625 2.753 -12.410 1.00 92.38 219 ASP A CA 1
ATOM 1751 C C . ASP A 1 219 ? 19.162 2.700 -10.949 1.00 92.38 219 ASP 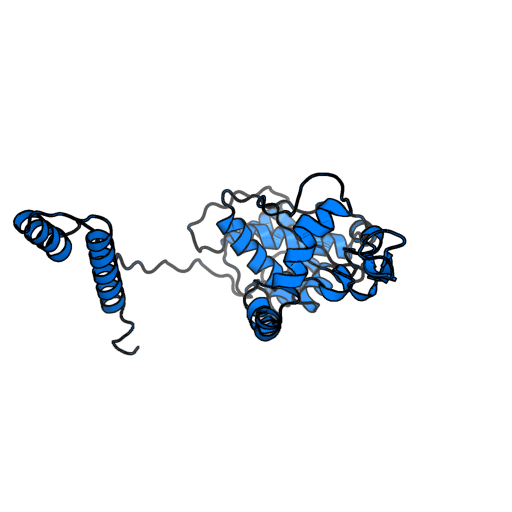A C 1
ATOM 1753 O O . ASP A 1 219 ? 19.839 3.238 -10.067 1.00 92.38 219 ASP A O 1
ATOM 1757 N N . TYR A 1 220 ? 18.027 2.042 -10.677 1.00 90.50 220 TYR A N 1
ATOM 1758 C CA . TYR A 1 220 ? 17.425 1.979 -9.343 1.00 90.50 220 TYR A CA 1
ATOM 1759 C C . TYR A 1 220 ? 17.293 0.548 -8.816 1.00 90.50 220 TYR A C 1
ATOM 1761 O O . TYR A 1 220 ? 18.024 0.171 -7.904 1.00 90.50 220 TYR A O 1
ATOM 1769 N N . TYR A 1 221 ? 16.393 -0.275 -9.366 1.00 91.94 221 TYR A N 1
ATOM 1770 C CA . TYR A 1 221 ? 16.071 -1.571 -8.743 1.00 91.94 221 TYR A CA 1
ATOM 1771 C C . TYR A 1 221 ? 17.205 -2.603 -8.782 1.00 91.94 221 TYR A C 1
ATOM 1773 O O . TYR A 1 221 ? 17.307 -3.415 -7.868 1.00 91.94 221 TYR A O 1
ATOM 1781 N N . ASN A 1 222 ? 18.058 -2.565 -9.804 1.00 92.94 222 ASN A N 1
ATOM 1782 C CA . ASN A 1 222 ? 19.220 -3.442 -9.953 1.00 92.94 222 ASN A CA 1
ATOM 1783 C C . ASN A 1 222 ? 20.523 -2.769 -9.502 1.00 92.94 222 ASN A C 1
ATOM 1785 O O . ASN A 1 222 ? 21.584 -3.391 -9.544 1.00 92.94 222 ASN A O 1
ATOM 1789 N N . ASN A 1 223 ? 20.467 -1.502 -9.091 1.00 92.75 223 ASN A N 1
ATOM 1790 C CA . ASN A 1 223 ? 21.648 -0.765 -8.681 1.00 92.75 223 ASN A CA 1
ATOM 1791 C C . ASN A 1 223 ? 22.102 -1.245 -7.287 1.00 92.75 223 ASN A C 1
ATOM 1793 O O . ASN A 1 223 ? 21.303 -1.212 -6.340 1.00 92.75 223 ASN A O 1
ATOM 1797 N N . PRO A 1 224 ? 23.378 -1.649 -7.121 1.00 92.56 224 PRO A N 1
ATOM 1798 C CA . PRO A 1 224 ? 23.904 -2.156 -5.853 1.00 92.56 224 PRO A CA 1
ATOM 1799 C C . PRO A 1 224 ? 23.657 -1.229 -4.658 1.00 92.56 224 PRO A C 1
ATOM 1801 O O . PRO A 1 224 ? 23.364 -1.703 -3.563 1.00 92.56 224 PRO A O 1
ATOM 1804 N N . SER A 1 225 ? 23.694 0.092 -4.864 1.00 89.62 225 SER A N 1
ATOM 1805 C CA . SER A 1 225 ? 23.460 1.082 -3.803 1.00 89.62 225 SER A CA 1
ATOM 1806 C C . SER A 1 225 ? 22.065 0.966 -3.177 1.00 89.62 225 SER A C 1
ATOM 1808 O O . SER A 1 225 ? 21.903 1.195 -1.977 1.00 89.62 225 SER A O 1
ATOM 1810 N N . PHE A 1 226 ? 21.056 0.604 -3.974 1.00 88.75 226 PHE A N 1
ATOM 1811 C CA . PHE A 1 226 ? 19.686 0.402 -3.500 1.00 88.75 226 PHE A CA 1
ATOM 1812 C C . PHE A 1 226 ? 19.448 -1.035 -3.043 1.00 88.75 226 PHE A C 1
ATOM 1814 O O . PHE A 1 226 ? 18.809 -1.232 -2.010 1.00 88.75 226 PHE A O 1
ATOM 1821 N N . LEU A 1 227 ? 20.006 -2.025 -3.747 1.00 91.00 227 LEU A N 1
ATOM 1822 C CA . LEU A 1 227 ? 19.907 -3.436 -3.363 1.00 91.00 227 LEU A CA 1
ATOM 1823 C C . LEU A 1 227 ? 20.488 -3.699 -1.970 1.00 91.00 227 LEU A C 1
ATOM 1825 O O . LEU A 1 227 ? 19.851 -4.374 -1.167 1.00 91.00 227 LEU A O 1
ATOM 1829 N N . ASN A 1 228 ? 21.622 -3.078 -1.633 1.00 92.62 228 ASN A N 1
ATOM 1830 C CA . ASN A 1 228 ? 22.232 -3.180 -0.302 1.00 92.62 228 ASN A CA 1
ATOM 1831 C C . ASN A 1 228 ? 21.343 -2.614 0.819 1.00 92.62 228 ASN A C 1
ATOM 1833 O O . ASN A 1 228 ? 21.575 -2.879 1.994 1.00 92.62 228 ASN A O 1
ATOM 1837 N N . ARG A 1 229 ? 20.332 -1.811 0.471 1.00 92.75 229 ARG A N 1
ATOM 1838 C CA . ARG A 1 229 ? 19.378 -1.196 1.403 1.00 92.75 229 ARG A CA 1
ATOM 1839 C C . ARG A 1 229 ? 17.967 -1.752 1.246 1.00 92.75 229 ARG A C 1
ATOM 1841 O O . ARG A 1 229 ? 17.030 -1.190 1.814 1.00 92.75 229 ARG A O 1
ATOM 1848 N N . LYS A 1 230 ? 17.797 -2.826 0.473 1.00 92.56 230 LYS A N 1
ATOM 1849 C CA . LYS A 1 230 ? 16.490 -3.387 0.135 1.00 92.56 230 LYS A CA 1
ATOM 1850 C C . LYS A 1 230 ? 15.662 -3.690 1.384 1.00 92.56 230 LYS A C 1
ATOM 1852 O O . LYS A 1 230 ? 14.552 -3.182 1.481 1.00 92.56 230 LYS A O 1
ATOM 1857 N N . ASP A 1 231 ? 16.215 -4.407 2.358 1.00 91.81 231 ASP A N 1
ATOM 1858 C CA . ASP A 1 231 ? 15.485 -4.813 3.570 1.00 91.81 231 ASP A CA 1
ATOM 1859 C C . ASP A 1 231 ? 14.997 -3.600 4.384 1.00 91.81 231 ASP A C 1
ATOM 1861 O O . ASP A 1 231 ? 13.872 -3.563 4.896 1.00 91.81 231 ASP A O 1
ATOM 1865 N N . GLN A 1 232 ? 15.816 -2.542 4.439 1.00 92.69 232 GLN A N 1
ATOM 1866 C CA . GLN A 1 232 ? 15.434 -1.267 5.047 1.00 92.69 232 GLN A CA 1
ATOM 1867 C C . GLN A 1 232 ? 14.266 -0.627 4.281 1.00 92.69 232 GLN A C 1
ATOM 1869 O O . GLN A 1 232 ? 13.295 -0.172 4.886 1.00 92.69 232 GLN A O 1
ATOM 1874 N N . LEU A 1 233 ? 14.347 -0.583 2.950 1.00 92.25 233 LEU A N 1
ATOM 1875 C CA . LEU A 1 233 ? 13.304 -0.010 2.101 1.00 92.25 233 LEU A CA 1
ATOM 1876 C C . LEU A 1 233 ? 12.002 -0.818 2.174 1.00 92.25 233 LEU A C 1
ATOM 1878 O O . LEU A 1 233 ? 10.932 -0.213 2.210 1.00 92.25 233 LEU A O 1
ATOM 1882 N N . GLU A 1 234 ? 12.073 -2.146 2.244 1.00 91.44 234 GLU A N 1
ATOM 1883 C CA . GLU A 1 234 ? 10.923 -3.034 2.454 1.00 91.44 234 GLU A CA 1
ATOM 1884 C C . GLU A 1 234 ? 10.249 -2.744 3.797 1.00 91.44 234 GLU A C 1
ATOM 1886 O O . GLU A 1 234 ? 9.053 -2.453 3.831 1.00 91.44 234 GLU A O 1
ATOM 1891 N N . THR A 1 235 ? 11.023 -2.672 4.882 1.00 88.38 235 THR A N 1
ATOM 1892 C CA . THR A 1 235 ? 10.512 -2.322 6.222 1.00 88.38 235 THR A CA 1
ATOM 1893 C C . THR A 1 235 ? 9.834 -0.947 6.243 1.00 88.38 235 THR A C 1
ATOM 1895 O O . THR A 1 235 ? 8.839 -0.720 6.937 1.00 88.38 235 THR A O 1
ATOM 1898 N N . MET A 1 236 ? 10.337 -0.001 5.448 1.00 89.19 236 MET A N 1
ATOM 1899 C CA . MET A 1 236 ? 9.758 1.337 5.312 1.00 89.19 236 MET A CA 1
ATOM 1900 C C . MET A 1 236 ? 8.539 1.394 4.373 1.00 89.19 236 MET A C 1
ATOM 1902 O O . MET A 1 236 ? 7.944 2.463 4.246 1.00 89.19 236 MET A O 1
ATOM 1906 N N . GLY A 1 237 ? 8.163 0.300 3.700 1.00 90.75 237 GLY A N 1
ATOM 1907 C CA . GLY A 1 237 ? 7.130 0.299 2.653 1.00 90.75 237 GLY A CA 1
ATOM 1908 C C . GLY A 1 237 ? 7.551 1.055 1.381 1.00 90.75 237 G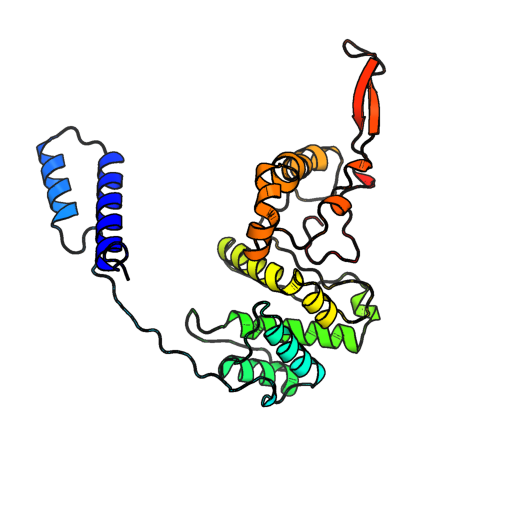LY A C 1
ATOM 1909 O O . GLY A 1 237 ? 6.721 1.485 0.583 1.00 90.75 237 GLY A O 1
ATOM 1910 N N . LYS A 1 238 ? 8.852 1.268 1.177 1.00 91.50 238 LYS A N 1
ATOM 1911 C CA . LYS A 1 238 ? 9.417 2.009 0.037 1.00 91.50 238 LYS A CA 1
ATOM 1912 C C . LYS A 1 238 ? 9.894 1.104 -1.098 1.00 91.50 238 LYS A C 1
ATOM 1914 O O . LYS A 1 238 ? 10.179 1.615 -2.178 1.00 91.50 238 LYS A O 1
ATOM 1919 N N . TRP A 1 239 ? 9.919 -0.207 -0.886 1.00 93.12 239 TRP A N 1
ATOM 1920 C CA . TRP A 1 239 ? 10.240 -1.196 -1.912 1.00 93.12 239 TRP A CA 1
ATOM 1921 C C . TRP A 1 239 ? 8.973 -1.880 -2.458 1.00 93.12 239 TRP A C 1
ATOM 1923 O O . TRP A 1 239 ? 8.071 -2.163 -1.667 1.00 93.12 239 TRP A O 1
ATOM 1933 N N . PRO A 1 240 ? 8.868 -2.143 -3.776 1.00 94.00 240 PRO A N 1
ATOM 1934 C CA . PRO A 1 240 ? 7.693 -2.794 -4.351 1.00 94.00 240 PRO A CA 1
ATOM 1935 C C . PRO A 1 240 ? 7.426 -4.205 -3.807 1.00 94.00 240 PRO A C 1
ATOM 1937 O O . PRO A 1 240 ? 8.337 -5.030 -3.739 1.00 94.00 240 PRO A O 1
ATOM 1940 N N . SER A 1 241 ? 6.162 -4.536 -3.529 1.00 94.06 241 SER A N 1
ATOM 1941 C CA . SER A 1 241 ? 5.726 -5.886 -3.119 1.00 94.06 241 SER A CA 1
ATOM 1942 C C . SER A 1 241 ? 5.575 -6.831 -4.325 1.00 94.06 241 SER A C 1
ATOM 1944 O O . SER A 1 241 ? 4.497 -7.357 -4.625 1.00 94.06 241 SER A O 1
ATOM 1946 N N . LYS A 1 242 ? 6.670 -7.012 -5.068 1.00 93.62 242 LYS A N 1
ATOM 1947 C CA . LYS A 1 242 ? 6.740 -7.734 -6.349 1.00 93.62 242 LYS A CA 1
ATOM 1948 C C . LYS A 1 242 ? 8.093 -8.421 -6.515 1.00 93.62 242 LYS A C 1
ATOM 1950 O O . LYS A 1 242 ? 9.116 -7.882 -6.095 1.00 93.62 242 LYS A O 1
ATOM 1955 N N . ASN A 1 243 ? 8.119 -9.565 -7.196 1.00 93.38 243 ASN A N 1
ATOM 1956 C CA . ASN A 1 243 ? 9.378 -10.160 -7.638 1.00 93.38 243 ASN A CA 1
ATOM 1957 C C . ASN A 1 243 ? 9.936 -9.378 -8.839 1.00 93.38 243 ASN A C 1
ATOM 1959 O O . ASN A 1 243 ? 9.638 -9.670 -9.995 1.00 93.38 243 ASN A O 1
ATOM 1963 N N . LEU A 1 244 ? 10.745 -8.355 -8.555 1.00 94.31 244 LEU A N 1
ATOM 1964 C CA . LEU A 1 244 ? 11.312 -7.461 -9.568 1.00 94.31 244 LEU A CA 1
ATOM 1965 C C . LEU A 1 244 ? 12.223 -8.181 -10.570 1.00 94.31 244 LEU A C 1
ATOM 1967 O O . LEU A 1 244 ? 12.231 -7.811 -11.741 1.00 94.31 244 LEU A O 1
ATOM 1971 N N . SER A 1 245 ? 12.947 -9.219 -10.138 1.00 93.75 245 SER A N 1
ATOM 1972 C CA . SER A 1 245 ? 13.840 -9.992 -11.009 1.00 93.75 245 SER A CA 1
ATOM 1973 C C . SER A 1 245 ? 13.049 -10.803 -12.035 1.00 93.75 245 SER A C 1
ATOM 1975 O O . SER A 1 245 ? 13.282 -10.668 -13.238 1.00 93.75 245 SER A O 1
ATOM 1977 N N . SER A 1 246 ? 12.053 -11.571 -11.578 1.00 94.38 246 SER A N 1
ATOM 1978 C CA . SER A 1 246 ? 11.166 -12.338 -12.462 1.00 94.38 246 SER A CA 1
ATOM 1979 C C . SER A 1 246 ? 10.313 -11.429 -13.341 1.00 94.38 246 SER A C 1
ATOM 1981 O O . SER A 1 246 ? 10.124 -11.715 -14.519 1.00 94.38 246 SER A O 1
ATOM 1983 N N . PHE A 1 247 ? 9.840 -10.302 -12.803 1.00 95.31 247 PHE A N 1
ATOM 1984 C CA . PHE A 1 247 ? 9.093 -9.319 -13.577 1.00 95.31 247 PHE A CA 1
ATOM 1985 C C . PHE A 1 247 ? 9.955 -8.706 -14.690 1.00 95.31 247 PHE A C 1
ATOM 1987 O O . PHE A 1 247 ? 9.530 -8.667 -15.842 1.00 95.31 247 PHE A O 1
ATOM 1994 N N . TYR A 1 248 ? 11.174 -8.252 -14.382 1.00 95.38 248 TYR A N 1
ATOM 1995 C CA . TYR A 1 248 ? 12.065 -7.634 -15.368 1.00 95.38 248 TYR A CA 1
ATOM 1996 C C . TYR A 1 248 ? 12.666 -8.639 -16.356 1.00 95.38 248 TYR A C 1
ATOM 1998 O O . TYR A 1 248 ? 12.945 -8.274 -17.500 1.00 95.38 248 TYR A O 1
ATOM 2006 N N . ALA A 1 249 ? 12.856 -9.888 -15.918 1.00 95.00 249 ALA A N 1
ATOM 2007 C CA . ALA A 1 249 ? 13.320 -11.030 -16.702 1.00 95.00 249 ALA A CA 1
ATOM 2008 C C . ALA A 1 249 ? 14.545 -10.715 -17.582 1.00 95.00 249 ALA A C 1
ATOM 2010 O O . ALA A 1 249 ? 14.583 -11.027 -18.771 1.00 95.00 249 ALA A O 1
ATOM 2011 N N . LYS A 1 250 ? 15.574 -10.084 -16.992 1.00 93.75 250 LYS A N 1
ATOM 2012 C CA . LYS A 1 250 ? 16.801 -9.674 -17.708 1.00 93.75 250 LYS A CA 1
ATOM 2013 C C . LYS A 1 250 ? 17.507 -10.841 -18.408 1.00 93.75 250 LYS A C 1
ATOM 2015 O O . LYS A 1 250 ? 18.121 -10.642 -19.445 1.00 93.75 250 LYS A O 1
ATOM 2020 N N . HIS A 1 251 ? 17.376 -12.055 -17.877 1.00 92.81 251 HIS A N 1
ATOM 2021 C CA . HIS A 1 251 ? 17.944 -13.276 -18.456 1.00 92.81 251 HIS A CA 1
ATOM 2022 C C . HIS A 1 251 ? 17.389 -13.628 -19.852 1.00 92.81 251 HIS A C 1
ATOM 2024 O O . HIS A 1 251 ? 18.018 -14.400 -20.564 1.00 92.81 251 HIS A O 1
ATOM 2030 N N . LEU A 1 252 ? 16.242 -13.066 -20.256 1.00 93.12 252 LEU A N 1
ATOM 2031 C CA . LEU A 1 252 ? 15.679 -13.238 -21.602 1.00 93.12 252 LEU A CA 1
ATOM 2032 C C . LEU A 1 252 ? 16.315 -12.301 -22.641 1.00 93.12 252 LEU A C 1
ATOM 2034 O O . LEU A 1 252 ? 15.997 -12.384 -23.828 1.00 93.12 252 LEU A O 1
ATOM 2038 N N . GLU A 1 253 ? 17.191 -11.388 -22.220 1.00 92.94 253 GLU A N 1
ATOM 2039 C CA . GLU A 1 253 ? 17.957 -10.546 -23.129 1.00 92.94 253 GLU A CA 1
ATOM 2040 C C . GLU A 1 253 ? 19.003 -11.371 -23.880 1.00 92.94 253 GLU A C 1
ATOM 2042 O O . GLU A 1 253 ? 19.790 -12.113 -23.296 1.00 92.94 253 GLU A O 1
ATOM 2047 N N . THR A 1 254 ? 19.031 -11.209 -25.198 1.00 92.12 254 THR A N 1
ATOM 2048 C CA . THR A 1 254 ? 19.980 -11.899 -26.079 1.00 92.12 254 THR A CA 1
ATOM 2049 C C . THR A 1 254 ? 20.926 -10.896 -26.726 1.00 92.12 254 THR A C 1
ATOM 2051 O O . THR A 1 254 ? 20.737 -9.685 -26.625 1.00 92.12 254 THR A O 1
ATOM 2054 N N . LYS A 1 255 ? 21.974 -11.378 -27.396 1.00 90.69 255 LYS A N 1
ATOM 2055 C CA . LYS A 1 255 ? 22.897 -10.532 -28.159 1.00 90.69 255 LYS A CA 1
ATOM 2056 C C . LYS A 1 255 ? 22.805 -10.896 -29.634 1.00 90.69 255 LYS A C 1
ATOM 2058 O O . LYS A 1 255 ? 22.814 -12.070 -29.982 1.00 90.69 255 LYS A O 1
ATOM 2063 N N . THR A 1 256 ? 22.760 -9.890 -30.498 1.00 90.19 256 THR A N 1
ATOM 2064 C CA . THR A 1 256 ? 22.893 -10.066 -31.952 1.00 90.19 256 THR A CA 1
ATOM 2065 C C . THR A 1 256 ? 24.042 -9.216 -32.456 1.00 90.19 256 THR A C 1
ATOM 2067 O O . THR A 1 256 ? 24.317 -8.161 -31.890 1.00 90.19 256 THR A O 1
ATOM 2070 N N . GLN A 1 257 ? 24.692 -9.628 -33.538 1.00 90.69 257 GLN A N 1
ATOM 2071 C CA . GLN A 1 257 ? 25.712 -8.800 -34.175 1.00 90.69 257 GLN A CA 1
ATOM 2072 C C . GLN A 1 257 ? 25.087 -7.759 -35.110 1.00 90.69 257 GLN A C 1
ATOM 2074 O O . GLN A 1 257 ? 24.021 -7.989 -35.697 1.00 90.69 257 GLN A O 1
ATOM 2079 N N . PHE A 1 258 ? 25.750 -6.614 -35.269 1.00 84.50 258 PHE A N 1
ATOM 2080 C CA . PHE A 1 258 ? 25.461 -5.706 -36.376 1.00 84.50 258 PHE A CA 1
ATOM 2081 C C . PHE A 1 258 ? 25.862 -6.379 -37.694 1.00 84.50 258 PHE A C 1
ATOM 2083 O O . PHE A 1 258 ? 27.008 -6.788 -37.867 1.00 84.50 258 PHE A O 1
ATOM 2090 N N . LYS A 1 259 ? 24.908 -6.489 -38.627 1.00 84.12 259 LYS A N 1
ATOM 2091 C CA . LYS A 1 259 ? 25.107 -7.171 -39.917 1.00 84.12 259 LYS A CA 1
ATOM 2092 C C . LYS A 1 259 ? 25.901 -6.343 -40.937 1.00 84.12 259 LYS A C 1
ATOM 2094 O O . LYS A 1 259 ? 26.432 -6.909 -41.883 1.00 84.12 259 LYS A O 1
ATOM 2099 N N . SER A 1 260 ? 25.957 -5.021 -40.780 1.00 79.19 260 SER A N 1
ATOM 2100 C CA . SER A 1 260 ? 26.614 -4.106 -41.721 1.00 79.19 260 SER A CA 1
ATOM 2101 C C . SER A 1 260 ? 26.964 -2.764 -41.061 1.00 79.19 260 SER A C 1
ATOM 2103 O O . SER A 1 260 ? 26.451 -2.432 -39.989 1.00 79.19 260 SER A O 1
ATOM 2105 N N . GLY A 1 261 ? 27.846 -1.989 -41.702 1.00 85.31 261 GLY A N 1
ATOM 2106 C CA . GLY A 1 261 ? 28.285 -0.659 -41.254 1.00 85.31 261 GLY A CA 1
ATOM 2107 C C . GLY A 1 261 ? 29.577 -0.663 -40.426 1.00 85.31 261 GLY A C 1
ATOM 2108 O O . GLY A 1 261 ? 30.214 -1.696 -40.253 1.00 85.31 261 GLY A O 1
ATOM 2109 N N . LYS A 1 262 ? 29.962 0.505 -39.886 1.00 82.38 262 LYS A N 1
ATOM 2110 C CA . LYS A 1 262 ? 31.225 0.701 -39.132 1.00 82.38 262 LYS A CA 1
ATOM 2111 C C . LYS A 1 262 ? 31.373 -0.180 -37.883 1.00 82.38 262 LYS A C 1
ATOM 2113 O O . LYS A 1 262 ? 32.480 -0.342 -37.396 1.00 82.38 262 LYS A O 1
ATOM 2118 N N . ARG A 1 263 ? 30.261 -0.721 -37.377 1.00 82.69 263 ARG A N 1
ATOM 2119 C CA . ARG A 1 263 ? 30.189 -1.586 -36.190 1.00 82.69 263 ARG A CA 1
ATOM 2120 C C . ARG A 1 263 ? 29.912 -3.048 -36.551 1.00 82.69 263 ARG A C 1
ATOM 2122 O O . ARG A 1 263 ? 29.484 -3.813 -35.693 1.00 82.69 263 ARG A O 1
ATOM 2129 N N . ALA A 1 264 ? 30.052 -3.430 -37.824 1.00 85.00 264 ALA A N 1
ATOM 2130 C CA . ALA A 1 264 ? 29.799 -4.797 -38.269 1.00 85.00 264 ALA A CA 1
ATOM 2131 C C . ALA A 1 264 ? 30.649 -5.794 -37.462 1.00 85.00 264 ALA A C 1
ATOM 2133 O O . ALA A 1 264 ? 31.842 -5.582 -37.267 1.00 85.00 264 ALA A O 1
ATOM 2134 N N . GLY A 1 265 ? 30.014 -6.854 -36.960 1.00 82.69 265 GLY A N 1
ATOM 2135 C CA . GLY A 1 265 ? 30.641 -7.825 -36.055 1.00 82.69 265 GLY A CA 1
ATOM 2136 C C . GLY A 1 265 ? 30.579 -7.461 -34.563 1.00 82.69 265 GLY A C 1
ATOM 2137 O O . GLY A 1 265 ? 30.701 -8.356 -33.728 1.00 82.69 265 GLY A O 1
ATOM 2138 N N . GLU A 1 266 ? 30.301 -6.205 -34.190 1.00 89.06 266 GLU A N 1
ATOM 2139 C CA . GLU A 1 266 ? 30.030 -5.860 -32.789 1.00 89.06 266 GLU A CA 1
ATOM 2140 C C . GLU A 1 266 ? 28.669 -6.406 -32.339 1.00 89.06 266 GLU A C 1
ATOM 2142 O O . GLU A 1 266 ? 27.701 -6.454 -33.104 1.00 89.06 266 GLU A O 1
ATOM 2147 N N . TYR A 1 267 ? 28.571 -6.776 -31.062 1.00 88.12 267 TYR A N 1
ATOM 2148 C CA . TYR A 1 267 ? 27.325 -7.234 -30.457 1.00 88.12 267 TYR A CA 1
ATOM 2149 C C . TYR A 1 267 ? 26.486 -6.063 -29.945 1.00 88.12 267 TYR A C 1
ATOM 2151 O O . TYR A 1 267 ? 26.990 -5.146 -29.300 1.00 88.12 267 TYR A O 1
ATOM 2159 N N . ARG A 1 268 ? 25.172 -6.146 -30.155 1.00 86.25 268 ARG A N 1
ATOM 2160 C CA . ARG A 1 268 ? 24.165 -5.292 -29.519 1.00 86.25 268 ARG A CA 1
ATOM 2161 C C . ARG A 1 268 ? 23.162 -6.135 -28.728 1.00 86.25 268 ARG A C 1
ATOM 2163 O O . ARG A 1 268 ? 22.857 -7.257 -29.152 1.00 86.25 268 ARG A O 1
ATOM 2170 N N . PRO A 1 269 ? 22.622 -5.608 -27.619 1.00 87.12 269 PRO A N 1
ATOM 2171 C CA . PRO A 1 269 ? 21.561 -6.281 -26.890 1.00 87.12 269 PRO A CA 1
ATOM 2172 C C . PRO A 1 269 ? 20.264 -6.298 -27.708 1.00 87.12 269 PRO A C 1
ATOM 2174 O O . PRO A 1 269 ? 19.916 -5.342 -28.404 1.00 87.12 269 PRO A O 1
ATOM 2177 N N . VAL A 1 270 ? 19.543 -7.407 -27.608 1.00 89.75 270 VAL A N 1
ATOM 2178 C CA . VAL A 1 270 ? 18.169 -7.584 -28.071 1.00 89.75 270 VAL A CA 1
ATOM 2179 C C . VAL A 1 270 ? 17.337 -7.890 -26.838 1.00 89.75 270 VAL A C 1
ATOM 2181 O O . VAL A 1 270 ? 17.383 -8.988 -26.286 1.00 89.75 270 VAL A O 1
ATOM 2184 N N . HIS A 1 271 ? 16.591 -6.882 -26.391 1.00 89.19 271 HIS A N 1
ATOM 2185 C CA . HIS A 1 271 ? 15.946 -6.907 -25.083 1.00 89.19 271 HIS A CA 1
ATOM 2186 C C . HIS A 1 271 ? 14.776 -7.885 -24.961 1.00 89.19 271 HIS A C 1
ATOM 2188 O O . HIS A 1 271 ? 14.437 -8.211 -23.834 1.00 89.19 271 HIS A O 1
ATOM 2194 N N . ASN A 1 272 ? 14.150 -8.336 -26.057 1.00 91.19 272 ASN A N 1
ATOM 2195 C CA . ASN A 1 272 ? 13.005 -9.263 -26.032 1.00 91.19 272 ASN A CA 1
ATOM 2196 C C . ASN A 1 272 ? 11.840 -8.805 -25.121 1.00 91.19 272 ASN A C 1
ATOM 2198 O O . ASN A 1 272 ? 11.243 -9.587 -24.388 1.00 91.19 272 ASN A O 1
ATOM 2202 N N . TRP A 1 273 ? 11.480 -7.515 -25.179 1.00 91.12 273 TRP A N 1
ATOM 2203 C CA . TRP A 1 273 ? 10.476 -6.893 -24.296 1.00 91.12 273 TRP A CA 1
ATOM 2204 C C . TRP A 1 273 ? 9.089 -7.556 -24.285 1.00 91.12 273 TRP A C 1
ATOM 2206 O O . TRP A 1 273 ? 8.353 -7.399 -23.309 1.00 91.12 273 TRP A O 1
ATOM 2216 N N . LYS A 1 274 ? 8.725 -8.302 -25.337 1.00 89.00 274 LYS A N 1
ATOM 2217 C CA . LYS A 1 274 ? 7.451 -9.037 -25.423 1.00 89.00 274 LYS A CA 1
ATOM 2218 C C . LYS A 1 274 ? 7.311 -10.107 -24.337 1.00 89.00 274 LYS A C 1
ATOM 2220 O O . LYS A 1 274 ? 6.204 -10.303 -23.826 1.00 89.00 274 LYS A O 1
ATOM 2225 N N . ASP A 1 275 ? 8.430 -10.717 -23.958 1.00 91.12 275 ASP A N 1
ATOM 2226 C CA . ASP A 1 275 ? 8.505 -11.815 -22.989 1.00 91.12 275 ASP A CA 1
ATOM 2227 C C . ASP A 1 275 ? 8.897 -11.323 -21.585 1.00 91.12 275 ASP A C 1
ATOM 2229 O O . ASP A 1 275 ? 8.929 -12.090 -20.629 1.00 91.12 275 ASP A O 1
ATOM 2233 N N . ARG A 1 276 ? 9.140 -10.014 -21.439 1.00 93.50 276 ARG A N 1
ATOM 2234 C CA . ARG A 1 276 ? 9.540 -9.349 -20.192 1.00 93.50 276 ARG A CA 1
ATOM 2235 C C . ARG A 1 276 ? 8.425 -8.457 -19.642 1.00 93.50 276 ARG A C 1
ATOM 2237 O O . ARG A 1 276 ? 7.443 -8.147 -20.329 1.00 93.50 276 ARG A O 1
ATOM 2244 N N . LEU A 1 277 ? 8.608 -7.994 -18.404 1.00 92.81 277 LEU A N 1
ATOM 2245 C CA . LEU A 1 277 ? 7.677 -7.118 -17.682 1.00 92.81 277 LEU A CA 1
ATOM 2246 C C . LEU A 1 277 ? 6.313 -7.800 -17.493 1.00 92.81 277 LEU A C 1
ATOM 2248 O O . LEU A 1 277 ? 5.263 -7.237 -17.806 1.00 92.81 277 LEU A O 1
ATOM 2252 N N . LYS A 1 278 ? 6.346 -9.064 -17.050 1.00 92.25 278 LYS A N 1
ATOM 2253 C CA . LYS A 1 278 ? 5.162 -9.901 -16.810 1.00 92.25 278 LYS A CA 1
ATOM 2254 C C . LYS A 1 278 ? 4.906 -10.019 -15.313 1.00 92.25 278 LYS A C 1
ATOM 2256 O O . LYS A 1 278 ? 5.769 -10.481 -14.569 1.00 92.25 278 LYS A O 1
ATOM 2261 N N . THR A 1 279 ? 3.715 -9.611 -14.885 1.00 91.31 279 THR A N 1
ATOM 2262 C CA . THR A 1 279 ? 3.259 -9.775 -13.498 1.00 91.31 279 THR A CA 1
ATOM 2263 C C . THR A 1 279 ? 2.944 -11.243 -13.219 1.00 91.31 279 THR A C 1
ATOM 2265 O O . THR A 1 279 ? 2.150 -11.848 -13.938 1.00 91.31 279 THR A O 1
ATOM 2268 N N . GLN A 1 280 ? 3.540 -11.789 -12.163 1.00 90.75 280 GLN A N 1
ATOM 2269 C CA . GLN A 1 280 ? 3.426 -13.192 -11.763 1.00 90.75 280 GLN A CA 1
ATOM 2270 C C . GLN A 1 280 ? 2.231 -13.436 -10.823 1.00 90.75 280 GLN A C 1
ATOM 2272 O O . GLN A 1 280 ? 1.554 -12.499 -10.388 1.00 90.75 280 GLN A O 1
ATOM 2277 N N . ALA A 1 281 ? 1.924 -14.697 -10.517 1.00 88.06 281 ALA A N 1
ATOM 2278 C CA . ALA A 1 281 ? 0.795 -15.050 -9.648 1.00 88.06 281 ALA A CA 1
ATOM 2279 C C . ALA A 1 281 ? 1.031 -14.632 -8.183 1.00 88.06 281 ALA A C 1
ATOM 2281 O O . ALA A 1 281 ? 0.108 -14.164 -7.516 1.00 88.06 281 ALA A O 1
ATOM 2282 N N . GLU A 1 282 ? 2.281 -14.724 -7.727 1.00 89.94 282 GLU A N 1
ATOM 2283 C CA . GLU A 1 282 ? 2.754 -14.368 -6.386 1.00 89.94 282 GLU A CA 1
ATOM 2284 C C . GLU A 1 282 ? 2.956 -12.857 -6.170 1.00 89.94 282 GLU A C 1
ATOM 2286 O O . GLU A 1 282 ? 3.272 -12.389 -5.070 1.00 89.94 282 GLU A O 1
ATOM 2291 N N . ASP A 1 283 ? 2.783 -12.064 -7.223 1.00 93.06 283 ASP A N 1
ATOM 2292 C CA . ASP A 1 283 ? 2.906 -10.620 -7.149 1.00 93.06 283 ASP A CA 1
ATOM 2293 C C . ASP A 1 283 ? 1.690 -9.973 -6.490 1.00 93.06 283 ASP A C 1
ATOM 2295 O O . ASP A 1 283 ? 0.549 -10.289 -6.825 1.00 93.06 283 ASP A O 1
ATOM 2299 N N . ARG A 1 284 ? 1.958 -8.998 -5.614 1.00 94.50 284 ARG A N 1
ATOM 2300 C CA . ARG A 1 284 ? 0.947 -8.282 -4.819 1.00 94.50 284 ARG A CA 1
ATOM 2301 C C . ARG A 1 284 ? 0.840 -6.800 -5.178 1.00 94.50 284 ARG A C 1
ATOM 2303 O O . ARG A 1 284 ? -0.164 -6.167 -4.891 1.00 94.50 284 ARG A O 1
ATOM 2310 N N . GLU A 1 285 ? 1.828 -6.251 -5.876 1.00 94.81 285 GLU A N 1
ATOM 2311 C CA . GLU A 1 285 ? 1.812 -4.868 -6.365 1.00 94.81 285 GLU A CA 1
ATOM 2312 C C . GLU A 1 285 ? 1.853 -4.812 -7.894 1.00 94.81 285 GLU A C 1
ATOM 2314 O O . GLU A 1 285 ? 2.591 -5.568 -8.516 1.00 94.81 285 GLU A O 1
ATOM 2319 N N . LEU A 1 286 ? 1.115 -3.906 -8.528 1.00 91.69 286 LEU A N 1
ATOM 2320 C CA . LEU A 1 286 ? 1.227 -3.597 -9.953 1.00 91.69 286 LEU A CA 1
ATOM 2321 C C . LEU A 1 286 ? 2.222 -2.445 -10.156 1.00 91.69 286 LEU A C 1
ATOM 2323 O O . LEU A 1 286 ? 2.048 -1.374 -9.582 1.00 91.69 286 LEU A O 1
ATOM 2327 N N . LEU A 1 287 ? 3.246 -2.654 -10.991 1.00 86.88 287 LEU A N 1
ATOM 2328 C CA . LEU A 1 287 ? 4.216 -1.608 -11.372 1.00 86.88 287 LEU A CA 1
ATOM 2329 C C . LEU A 1 287 ? 3.940 -1.024 -12.755 1.00 86.88 287 LEU A C 1
ATOM 2331 O O . LEU A 1 287 ? 4.106 0.171 -12.989 1.00 86.88 287 LEU A O 1
ATOM 2335 N N . THR A 1 288 ? 3.514 -1.882 -13.673 1.00 77.50 288 THR A N 1
ATOM 2336 C CA . THR A 1 288 ? 3.021 -1.509 -14.995 1.00 77.50 288 THR A CA 1
ATOM 2337 C C . THR A 1 288 ? 1.605 -2.049 -15.143 1.00 77.50 288 THR A C 1
ATOM 2339 O O . THR A 1 288 ? 1.161 -2.864 -14.329 1.00 77.50 288 THR A O 1
ATOM 2342 N N . ARG A 1 289 ? 0.902 -1.587 -16.181 1.00 59.28 289 ARG A N 1
ATOM 2343 C CA . ARG A 1 289 ? -0.336 -2.236 -16.626 1.00 59.28 289 ARG A CA 1
ATOM 2344 C C . ARG A 1 289 ? -0.079 -3.695 -16.996 1.00 59.28 289 ARG A C 1
ATOM 2346 O O . ARG A 1 289 ? 1.059 -3.985 -17.444 1.00 59.28 289 ARG A O 1
#